Protein AF-Q7R928-F1 (afdb_monomer_lite)

Sequence (279 aa):
MVIFDSINMKINLIDNENCNTLRDNIQKEKENMYAISLRNYSNSIKYFIANINGSEPHKCFIDTGNSKTIIVNSSIFPDKYNDENGETVENVLNKKFSVQKVGVKNLNIITKNNKIVNTELNNVYKGNMEYLDKNVVLLGLDFLKDKKLIFDLKNGILYLEGKSMHILSKENTSVDISENSQNLDDVEISHKCKEIYEQLRKKEINFLKITNELESENIYIKDCKNTDDVIKKYAIKLIYGPSVLKTNDRENIKKEFDIRYNEITEFFKKLNNEQNKIC

InterPro domains:
  IPR021109 Aspartic peptidase domain superfamily [G3DSA:2.40.70.10] (23-174)

Foldseek 3Di:
DWKQDQAVRDIDDDDVPVPDPVPVVVVVVLVPFFKFFWDPPDPPFIFGWKDFPLDFIATEGAAQQWQAKEWEQEPVDPPPPPVPAWDWTAGPVRDIFTKHWDDTFWIFGQGLVRFTKIATDDTYIYGYDPPDDHRYIHQYPSNCPQKIWDDPVVRRIITIDHPRIDTDDLPPQPDDDDPPDRPDDPVQLVVLLVVVVVCCVVVVDHLVNLVCVCVVSQADPVPPPDSSSSSSLSSCCNRHNNSNGDGPDPVVVVVVVVVVVVVVVVVVVVVVVVVVVVD

pLDDT: mean 79.22, std 13.87, range [34.44, 95.62]

Radius of gyration: 24.0 Å; chains: 1; bounding box: 50×55×92 Å

Structure (mmCIF, N/CA/C/O backbone):
data_AF-Q7R928-F1
#
_entry.id   AF-Q7R928-F1
#
loop_
_atom_site.group_PDB
_atom_site.id
_atom_site.type_symbol
_atom_site.label_atom_id
_atom_site.label_alt_id
_atom_site.label_comp_id
_atom_site.label_asym_id
_atom_site.label_entity_id
_atom_site.label_seq_id
_atom_site.pdbx_PDB_ins_code
_atom_site.Cartn_x
_atom_site.Cartn_y
_atom_site.Cartn_z
_atom_site.occupancy
_atom_site.B_iso_or_equiv
_atom_site.auth_seq_id
_atom_site.auth_comp_id
_atom_site.auth_asym_id
_atom_site.auth_atom_id
_atom_site.pdbx_PDB_model_num
ATOM 1 N N . MET A 1 1 ? -9.677 -15.992 -10.169 1.00 74.00 1 MET A N 1
ATOM 2 C CA . MET A 1 1 ? -8.577 -15.643 -9.229 1.00 74.00 1 MET A CA 1
ATOM 3 C C . MET A 1 1 ? -7.267 -15.915 -9.945 1.00 74.00 1 MET A C 1
ATOM 5 O O . MET A 1 1 ? -7.236 -16.871 -10.713 1.00 74.00 1 MET A O 1
ATOM 9 N N . VAL A 1 2 ? -6.236 -15.090 -9.753 1.00 77.94 2 VAL A N 1
ATOM 10 C CA . VAL A 1 2 ? -4.939 -15.273 -10.433 1.00 77.94 2 VAL A CA 1
ATOM 11 C C . VAL A 1 2 ? -3.855 -15.485 -9.392 1.00 77.94 2 VAL A C 1
ATOM 13 O O . VAL A 1 2 ? -3.742 -14.693 -8.461 1.00 77.94 2 VAL A O 1
ATOM 16 N N . ILE A 1 3 ? -3.068 -16.544 -9.547 1.00 76.94 3 ILE A N 1
ATOM 17 C CA . ILE A 1 3 ? -1.895 -16.804 -8.710 1.00 76.94 3 ILE A CA 1
ATOM 18 C C . ILE A 1 3 ? -0.667 -16.625 -9.571 1.00 76.94 3 ILE A C 1
ATOM 20 O O . ILE A 1 3 ? -0.539 -17.296 -10.595 1.00 76.94 3 ILE A O 1
ATOM 24 N N . PHE A 1 4 ? 0.222 -15.746 -9.130 1.00 78.12 4 PHE A N 1
ATOM 25 C CA . PHE A 1 4 ? 1.538 -15.561 -9.704 1.00 78.12 4 PHE A CA 1
ATOM 26 C C . PHE A 1 4 ? 2.584 -15.982 -8.673 1.00 78.12 4 PHE A C 1
ATOM 28 O O . PHE A 1 4 ? 2.787 -15.323 -7.654 1.00 78.12 4 PHE A O 1
ATOM 35 N N . ASP A 1 5 ? 3.216 -17.118 -8.934 1.00 73.12 5 ASP A N 1
ATOM 36 C CA . ASP A 1 5 ? 4.292 -17.666 -8.122 1.00 73.12 5 ASP A CA 1
ATOM 37 C C . ASP A 1 5 ? 5.602 -17.509 -8.895 1.00 73.12 5 ASP A C 1
ATOM 39 O O . ASP A 1 5 ? 5.896 -18.288 -9.806 1.00 73.12 5 ASP A O 1
ATOM 43 N N . SER A 1 6 ? 6.370 -16.468 -8.566 1.00 70.75 6 SER A N 1
ATOM 44 C CA . SER A 1 6 ? 7.642 -16.198 -9.240 1.00 70.75 6 SER A CA 1
ATOM 45 C C . SER A 1 6 ? 8.746 -17.170 -8.819 1.00 70.75 6 SER A C 1
ATOM 47 O O . SER A 1 6 ? 9.684 -17.374 -9.585 1.00 70.75 6 SER A 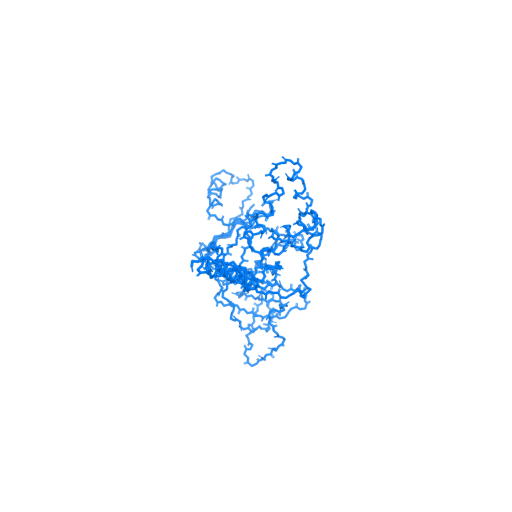O 1
ATOM 49 N N . ILE A 1 7 ? 8.619 -17.809 -7.649 1.00 72.56 7 ILE A N 1
ATOM 50 C CA . ILE A 1 7 ? 9.589 -18.782 -7.128 1.00 72.56 7 ILE A CA 1
ATOM 51 C C . ILE A 1 7 ? 9.571 -20.032 -8.004 1.00 72.56 7 ILE A C 1
ATOM 53 O O . ILE A 1 7 ? 10.615 -20.515 -8.432 1.00 72.56 7 ILE A O 1
ATOM 57 N N . ASN A 1 8 ? 8.369 -20.526 -8.302 1.00 76.62 8 ASN A N 1
ATOM 58 C CA . ASN A 1 8 ? 8.170 -21.719 -9.123 1.00 76.62 8 ASN A CA 1
ATOM 59 C C . ASN A 1 8 ? 7.880 -21.397 -10.598 1.00 76.62 8 ASN A C 1
ATOM 61 O O . ASN A 1 8 ? 7.556 -22.304 -11.363 1.00 76.62 8 ASN A O 1
ATOM 65 N N . MET A 1 9 ? 7.947 -20.118 -10.991 1.00 72.12 9 MET A N 1
ATOM 66 C CA . MET A 1 9 ? 7.588 -19.616 -12.326 1.00 72.12 9 MET A CA 1
ATOM 67 C C . MET A 1 9 ? 6.227 -20.134 -12.822 1.00 72.12 9 MET A C 1
ATOM 69 O O . MET A 1 9 ? 6.082 -20.578 -13.961 1.00 72.12 9 MET A O 1
ATOM 73 N N . LYS A 1 10 ? 5.208 -20.090 -11.956 1.00 76.50 10 LYS A N 1
ATOM 74 C CA . LYS A 1 10 ? 3.879 -20.644 -12.235 1.00 76.50 10 LYS A CA 1
ATOM 75 C C . LYS A 1 10 ? 2.808 -19.558 -12.211 1.00 76.50 10 LYS A C 1
ATOM 77 O O . LYS A 1 10 ? 2.673 -18.827 -11.231 1.00 76.50 10 LYS A O 1
ATOM 82 N N . ILE A 1 11 ? 1.996 -19.506 -13.267 1.00 75.12 11 ILE A N 1
ATOM 83 C CA . ILE A 1 11 ? 0.756 -18.723 -13.306 1.00 75.12 11 ILE A CA 1
ATOM 84 C C . ILE A 1 11 ? -0.414 -19.701 -13.290 1.00 75.12 11 ILE A C 1
ATOM 86 O O . ILE A 1 11 ? -0.540 -20.519 -14.197 1.00 75.12 11 ILE A O 1
ATOM 90 N N . ASN A 1 12 ? -1.274 -19.615 -12.275 1.00 77.19 12 ASN A N 1
ATOM 91 C CA . ASN A 1 12 ? -2.529 -20.366 -12.254 1.00 77.19 12 ASN A CA 1
ATOM 92 C C . ASN A 1 12 ? -3.701 -19.406 -12.418 1.00 77.19 12 ASN A C 1
ATOM 94 O O . ASN A 1 12 ? -3.909 -18.510 -11.593 1.00 77.19 12 ASN A O 1
ATOM 98 N N . LEU A 1 13 ? -4.477 -19.632 -13.472 1.00 73.12 13 LEU A N 1
ATOM 99 C CA . LEU A 1 13 ? -5.781 -19.019 -13.663 1.00 73.12 13 LEU A CA 1
ATOM 100 C C . LEU A 1 13 ? -6.819 -19.997 -13.135 1.00 73.12 13 LEU A C 1
ATOM 102 O O . LEU A 1 13 ? -6.854 -21.150 -13.551 1.00 73.12 13 LEU A O 1
ATOM 106 N N . ILE A 1 14 ? -7.622 -19.546 -12.178 1.00 70.31 14 ILE A N 1
ATOM 107 C CA . ILE A 1 14 ? -8.683 -20.374 -11.608 1.00 70.31 14 ILE A CA 1
ATOM 108 C C . ILE A 1 14 ? -10.010 -19.791 -12.044 1.00 70.31 14 ILE A C 1
ATOM 110 O O . ILE A 1 14 ? -10.390 -18.691 -11.608 1.00 70.31 14 ILE A O 1
ATOM 114 N N . ASP A 1 15 ? -10.654 -20.554 -12.915 1.00 64.44 15 ASP A N 1
ATOM 115 C CA . ASP A 1 15 ? -12.036 -20.454 -13.344 1.00 64.44 15 ASP A CA 1
ATOM 116 C C . ASP A 1 15 ? -12.911 -21.459 -12.572 1.00 64.44 15 ASP A C 1
ATOM 118 O O . ASP A 1 15 ? -12.446 -22.209 -11.709 1.00 64.44 15 ASP A O 1
ATOM 122 N N . ASN A 1 16 ? -14.218 -21.419 -12.830 1.00 59.66 16 ASN A N 1
ATOM 123 C CA . ASN A 1 16 ? -15.206 -22.212 -12.099 1.00 59.66 16 ASN A CA 1
ATOM 124 C C . ASN A 1 16 ? -15.117 -23.727 -12.380 1.00 59.66 16 ASN A C 1
ATOM 126 O O . ASN A 1 16 ? -15.843 -24.484 -11.740 1.00 59.66 16 ASN A O 1
ATOM 130 N N . GLU A 1 17 ? -14.262 -24.184 -13.301 1.00 59.31 17 GLU A N 1
ATOM 131 C CA . GLU A 1 17 ? -14.244 -25.579 -13.765 1.00 59.31 17 GLU A CA 1
ATOM 132 C C . GLU A 1 17 ? -13.224 -26.467 -13.017 1.00 59.31 17 GLU A C 1
ATOM 134 O O . GLU A 1 17 ? -13.423 -27.675 -12.922 1.00 59.31 17 GLU A O 1
ATOM 139 N N . ASN A 1 18 ? -12.196 -25.899 -12.365 1.00 60.94 18 ASN A N 1
ATOM 140 C CA . ASN A 1 18 ? -11.126 -26.651 -11.670 1.00 60.94 18 ASN A CA 1
ATOM 141 C C . ASN A 1 18 ? -11.197 -26.554 -10.127 1.00 60.94 18 ASN A C 1
ATOM 143 O O . ASN A 1 18 ? -10.254 -26.137 -9.449 1.00 60.94 18 ASN A O 1
ATOM 147 N N . CYS A 1 19 ? -12.361 -26.860 -9.548 1.00 60.22 19 CYS A N 1
ATOM 148 C CA . CYS A 1 19 ? -12.885 -25.964 -8.513 1.00 60.22 19 CYS A CA 1
ATOM 149 C C . CYS A 1 19 ? -12.682 -26.310 -7.016 1.00 60.22 19 CYS A C 1
ATOM 151 O O . CYS A 1 19 ? -12.866 -25.402 -6.205 1.00 60.22 19 CYS A O 1
ATOM 153 N N . ASN A 1 20 ? -12.284 -27.515 -6.584 1.00 61.47 20 ASN A N 1
ATOM 154 C CA . ASN A 1 20 ? -12.328 -27.829 -5.134 1.00 61.47 20 ASN A CA 1
ATOM 155 C C . ASN A 1 20 ? -10.950 -27.934 -4.460 1.00 61.47 20 ASN A C 1
ATOM 157 O O . ASN A 1 20 ? -10.614 -27.102 -3.623 1.00 61.47 20 ASN A O 1
ATOM 161 N N . THR A 1 21 ? -10.094 -28.873 -4.866 1.00 63.44 21 THR A N 1
ATOM 162 C CA . THR A 1 21 ? -8.787 -29.103 -4.213 1.00 63.44 21 THR A CA 1
ATOM 163 C C . THR A 1 21 ? -7.817 -27.931 -4.360 1.00 63.44 21 THR A C 1
ATOM 165 O O . THR A 1 21 ? -7.134 -27.565 -3.405 1.00 63.44 21 THR A O 1
ATOM 168 N N . LEU A 1 22 ? -7.766 -27.305 -5.541 1.00 66.88 22 LEU A N 1
ATOM 169 C CA . LEU A 1 22 ? -6.975 -26.090 -5.758 1.00 66.88 22 LEU A CA 1
ATOM 170 C C . LEU A 1 22 ? -7.469 -24.954 -4.860 1.00 66.88 22 LEU A C 1
ATOM 172 O O . LEU A 1 22 ? -6.665 -24.284 -4.220 1.00 66.88 22 LEU A O 1
ATOM 176 N N . ARG A 1 23 ? -8.787 -24.772 -4.763 1.00 68.88 23 ARG A N 1
ATOM 177 C CA . ARG A 1 23 ? -9.409 -23.698 -3.986 1.00 68.88 23 ARG A CA 1
ATOM 178 C C . ARG A 1 23 ? -9.145 -23.833 -2.487 1.00 68.88 23 ARG A C 1
ATOM 180 O O . ARG A 1 23 ? -8.797 -22.832 -1.864 1.00 68.88 23 ARG A O 1
ATOM 187 N N . ASP A 1 24 ? -9.235 -25.043 -1.942 1.00 70.19 24 ASP A N 1
ATOM 188 C CA . ASP A 1 24 ? -8.947 -25.314 -0.529 1.00 70.19 24 ASP A CA 1
ATOM 189 C C . ASP A 1 24 ? -7.469 -25.092 -0.196 1.00 70.19 24 ASP A C 1
ATOM 191 O O . ASP A 1 24 ? -7.141 -24.469 0.814 1.00 70.19 24 ASP A O 1
ATOM 195 N N . ASN A 1 25 ? -6.566 -25.537 -1.075 1.00 71.75 25 ASN A N 1
ATOM 196 C CA . ASN A 1 25 ? -5.134 -25.296 -0.908 1.00 71.75 25 ASN A CA 1
ATOM 197 C C . ASN A 1 25 ? -4.818 -23.799 -0.923 1.00 71.75 25 ASN A C 1
ATOM 199 O O . ASN A 1 25 ? -4.049 -23.325 -0.098 1.00 71.75 25 ASN A O 1
ATOM 203 N N . ILE A 1 26 ? -5.464 -23.033 -1.799 1.00 74.31 26 ILE A N 1
ATOM 204 C CA . ILE A 1 26 ? -5.252 -21.585 -1.884 1.00 74.31 26 ILE A CA 1
ATOM 205 C C . ILE A 1 26 ? -5.820 -20.865 -0.675 1.00 74.31 26 ILE A C 1
ATOM 207 O O . ILE A 1 26 ? -5.233 -19.892 -0.211 1.00 74.31 26 ILE A O 1
ATOM 211 N N . GLN A 1 27 ? -6.956 -21.325 -0.157 1.00 77.06 27 GLN A N 1
ATOM 212 C CA . GLN A 1 27 ? -7.510 -20.761 1.061 1.00 77.06 27 GLN A CA 1
ATOM 213 C C . GLN A 1 27 ? -6.534 -20.938 2.231 1.00 77.06 27 GLN A C 1
ATOM 215 O O . GLN A 1 27 ? -6.280 -19.968 2.937 1.00 77.06 27 GLN A O 1
ATOM 220 N N . LYS A 1 28 ? -5.918 -22.120 2.359 1.00 78.94 28 LYS A N 1
ATOM 221 C CA . LYS A 1 28 ? -4.852 -22.376 3.342 1.00 78.94 28 LYS A CA 1
ATOM 222 C C . LYS A 1 28 ? -3.601 -21.539 3.088 1.00 78.94 28 LYS A C 1
ATOM 224 O O . LYS A 1 28 ? -3.002 -21.035 4.028 1.00 78.94 28 LYS A O 1
ATOM 229 N N . GLU A 1 29 ? -3.199 -21.364 1.830 1.00 79.06 29 GLU A N 1
ATOM 230 C CA . GLU A 1 29 ? -2.054 -20.510 1.497 1.00 79.06 29 GLU A CA 1
ATOM 231 C C . GLU A 1 29 ? -2.298 -19.065 1.938 1.00 79.06 29 GLU A C 1
ATOM 233 O O . GLU A 1 29 ? -1.456 -18.494 2.624 1.00 79.06 29 GLU A O 1
ATOM 238 N N . LYS A 1 30 ? -3.478 -18.504 1.636 1.00 83.62 30 LYS A N 1
ATOM 239 C CA . LYS A 1 30 ? -3.858 -17.130 2.004 1.00 83.62 30 LYS A CA 1
ATOM 240 C C . LYS A 1 30 ? -3.737 -16.842 3.502 1.00 83.62 30 LYS A C 1
ATOM 242 O O . LYS A 1 30 ? -3.477 -15.694 3.853 1.00 83.62 30 LYS A O 1
ATOM 247 N N . GLU A 1 31 ? -3.937 -17.834 4.370 1.00 81.19 31 GLU A N 1
ATOM 248 C CA . GLU A 1 31 ? -3.873 -17.670 5.832 1.00 81.19 31 GLU A CA 1
ATOM 249 C C . GLU A 1 31 ? -2.485 -17.240 6.321 1.00 81.19 31 GLU A C 1
ATOM 251 O O . GLU A 1 31 ? -2.385 -16.507 7.303 1.00 81.19 31 GLU A O 1
ATOM 256 N N . ASN A 1 32 ? -1.429 -17.626 5.601 1.00 83.56 32 ASN A N 1
ATOM 257 C CA . ASN A 1 32 ? -0.044 -17.291 5.941 1.00 83.56 32 ASN A CA 1
ATOM 258 C C . ASN A 1 32 ? 0.492 -16.074 5.169 1.00 83.56 32 ASN A C 1
ATOM 260 O O . ASN A 1 32 ? 1.651 -15.698 5.334 1.00 83.56 32 ASN A O 1
ATOM 264 N N . MET A 1 33 ? -0.339 -15.438 4.338 1.00 90.56 33 MET A N 1
ATOM 265 C CA . MET A 1 33 ? 0.050 -14.293 3.515 1.00 90.56 33 MET A CA 1
ATOM 266 C C . MET A 1 33 ? -0.463 -12.975 4.095 1.00 90.56 33 MET A C 1
ATOM 268 O O . MET A 1 33 ? -1.483 -12.898 4.785 1.00 90.56 33 MET A O 1
ATOM 272 N N . TYR A 1 34 ? 0.196 -11.883 3.725 1.00 92.75 34 TYR A N 1
ATOM 273 C CA . TYR A 1 34 ? -0.283 -10.545 4.030 1.00 92.75 34 TYR A CA 1
ATOM 274 C C . TYR A 1 34 ? -1.387 -10.142 3.054 1.00 92.75 34 TYR A C 1
ATOM 276 O O . TYR A 1 34 ? -1.148 -9.994 1.858 1.00 92.75 34 TYR A O 1
ATOM 284 N N . ALA A 1 35 ? -2.601 -9.935 3.565 1.00 93.31 35 ALA A N 1
ATOM 285 C CA . ALA A 1 35 ? -3.705 -9.386 2.784 1.00 93.31 35 ALA A CA 1
ATOM 286 C C . ALA A 1 35 ? -3.554 -7.863 2.645 1.00 93.31 35 ALA A C 1
ATOM 288 O O . ALA A 1 35 ? -3.521 -7.149 3.647 1.00 93.31 35 ALA A O 1
ATOM 289 N N . ILE A 1 36 ? -3.505 -7.362 1.415 1.00 94.88 36 ILE A N 1
ATOM 290 C CA . ILE A 1 36 ? -3.307 -5.955 1.051 1.00 94.88 36 ILE A CA 1
ATOM 291 C C . ILE A 1 36 ? -4.498 -5.506 0.205 1.00 94.88 36 ILE A C 1
ATOM 293 O O . ILE A 1 36 ? -4.900 -6.197 -0.731 1.00 94.88 36 ILE A O 1
ATOM 297 N N . SER A 1 37 ? -5.078 -4.353 0.530 1.00 92.69 37 SER A N 1
ATOM 298 C CA . SER A 1 37 ? -6.205 -3.805 -0.228 1.00 92.69 37 SER A CA 1
ATOM 299 C C . SER A 1 37 ? -5.739 -3.264 -1.582 1.00 92.69 37 SER A C 1
ATOM 301 O O . SER A 1 37 ? -4.838 -2.428 -1.644 1.00 92.69 37 SER A O 1
ATOM 303 N N . LEU A 1 38 ? -6.383 -3.713 -2.658 1.00 92.56 38 LEU A N 1
ATOM 304 C CA . LEU A 1 38 ? -6.205 -3.190 -4.009 1.00 92.56 38 LEU A CA 1
ATOM 305 C C . LEU A 1 38 ? -7.245 -2.107 -4.297 1.00 92.56 38 LEU A C 1
ATOM 307 O O . LEU A 1 38 ? -8.433 -2.277 -4.028 1.00 92.56 38 LEU A O 1
ATOM 311 N N . ARG A 1 39 ? -6.791 -1.016 -4.907 1.00 90.69 39 ARG A N 1
ATOM 312 C CA . ARG A 1 39 ? -7.600 0.120 -5.348 1.00 90.69 39 ARG A CA 1
ATOM 313 C C . ARG A 1 39 ? -7.644 0.182 -6.864 1.00 90.69 39 ARG A C 1
ATOM 315 O O . ARG A 1 39 ? -6.753 -0.322 -7.549 1.00 90.69 39 ARG A O 1
ATOM 322 N N . ASN A 1 40 ? -8.688 0.807 -7.391 1.00 89.19 40 ASN A N 1
ATOM 323 C CA . ASN A 1 40 ? -8.857 1.000 -8.825 1.00 89.19 40 ASN A CA 1
ATOM 324 C C . ASN A 1 40 ? -8.119 2.269 -9.251 1.00 89.19 40 ASN A C 1
ATOM 326 O O . ASN A 1 40 ? -8.495 3.352 -8.825 1.00 89.19 40 ASN A O 1
ATOM 330 N N . TYR A 1 41 ? -7.104 2.138 -10.105 1.00 85.75 41 TYR A N 1
ATOM 331 C CA . TYR A 1 41 ? -6.573 3.282 -10.854 1.00 85.75 41 TYR A CA 1
ATOM 332 C C . TYR A 1 41 ? -7.411 3.515 -12.113 1.00 85.75 41 TYR A C 1
ATOM 334 O O . TYR A 1 41 ? -7.810 4.626 -12.435 1.00 85.75 41 TYR A O 1
ATOM 342 N N . SER A 1 42 ? -7.728 2.418 -12.799 1.00 83.25 42 SER A N 1
ATOM 343 C CA . SER A 1 42 ? -8.665 2.362 -13.915 1.00 83.25 42 SER A CA 1
ATOM 344 C C . SER A 1 42 ? -9.429 1.035 -13.872 1.00 83.25 42 SER A C 1
ATOM 346 O O . SER A 1 42 ? -9.249 0.219 -12.956 1.00 83.25 42 SER A O 1
ATOM 348 N N . ASN A 1 43 ? -10.280 0.785 -14.870 1.00 75.69 43 ASN A N 1
ATOM 349 C CA . ASN A 1 43 ? -11.034 -0.468 -14.964 1.00 75.69 43 ASN A CA 1
ATOM 350 C C . ASN A 1 43 ? -10.113 -1.698 -14.869 1.00 75.69 43 ASN A C 1
ATOM 352 O O . ASN A 1 43 ? -10.414 -2.637 -14.127 1.00 75.69 43 ASN A O 1
ATOM 356 N N . SER A 1 44 ? -8.953 -1.639 -15.528 1.00 80.50 44 SER A N 1
ATOM 357 C CA . SER A 1 44 ? -8.021 -2.767 -15.650 1.00 80.50 44 SER A CA 1
ATOM 358 C C . SER A 1 44 ? -6.770 -2.642 -14.783 1.00 80.50 44 SER A C 1
ATOM 360 O O . SER A 1 44 ? -6.082 -3.637 -14.578 1.00 80.50 44 SER A O 1
ATOM 362 N N . ILE A 1 45 ? -6.465 -1.451 -14.261 1.00 85.81 45 ILE A N 1
ATOM 363 C CA . ILE A 1 45 ? -5.243 -1.217 -13.488 1.00 85.81 45 ILE A CA 1
ATOM 364 C C . ILE A 1 45 ? -5.592 -1.081 -12.013 1.00 85.81 45 ILE A C 1
ATOM 366 O O . ILE A 1 45 ? -6.413 -0.243 -11.622 1.00 85.81 45 ILE A O 1
ATOM 370 N N . LYS A 1 46 ? -4.943 -1.910 -11.194 1.00 91.38 46 LYS A N 1
ATOM 371 C CA . LYS A 1 46 ? -5.034 -1.855 -9.737 1.00 91.38 46 LYS A CA 1
ATOM 372 C C . LYS A 1 46 ? -3.713 -1.400 -9.138 1.00 91.38 46 LYS A C 1
ATOM 374 O O . LYS A 1 46 ? -2.654 -1.675 -9.695 1.00 91.38 46 LYS A O 1
ATOM 379 N N . TYR A 1 47 ? -3.796 -0.751 -7.989 1.00 93.69 47 TYR A N 1
ATOM 380 C CA . TYR A 1 47 ? -2.637 -0.373 -7.190 1.00 93.69 47 TYR A CA 1
ATOM 381 C C . TYR A 1 47 ? -2.903 -0.649 -5.715 1.00 93.69 47 TYR A C 1
ATOM 383 O O . TYR A 1 47 ? -4.050 -0.817 -5.301 1.00 93.69 47 TYR A O 1
ATOM 391 N N . PHE A 1 48 ? -1.850 -0.679 -4.915 1.00 94.12 48 PHE A N 1
ATOM 392 C CA . PHE A 1 48 ? -1.956 -0.588 -3.462 1.00 94.12 48 PHE A CA 1
ATOM 393 C C . PHE A 1 48 ? -1.132 0.596 -2.966 1.00 94.12 48 PHE A C 1
ATOM 395 O O . PHE A 1 48 ? -0.339 1.160 -3.716 1.00 94.12 48 PHE A O 1
ATOM 402 N N . ILE A 1 49 ? -1.346 0.997 -1.717 1.00 90.81 49 ILE A N 1
ATOM 403 C CA . ILE A 1 49 ? -0.584 2.084 -1.103 1.00 90.81 49 ILE A CA 1
ATOM 404 C C . ILE A 1 49 ? 0.556 1.518 -0.265 1.00 90.81 49 ILE A C 1
ATOM 406 O O . ILE A 1 49 ? 0.367 0.571 0.506 1.00 90.81 49 ILE A O 1
ATOM 410 N N . ALA A 1 50 ? 1.724 2.136 -0.390 1.00 90.50 50 ALA A N 1
ATOM 411 C CA . ALA A 1 50 ? 2.842 1.930 0.513 1.00 90.50 50 ALA A CA 1
ATOM 412 C C . ALA A 1 50 ? 3.607 3.236 0.729 1.00 90.50 50 ALA A C 1
ATOM 414 O O . ALA A 1 50 ? 3.540 4.143 -0.095 1.00 90.50 50 ALA A O 1
ATOM 415 N N . ASN A 1 51 ? 4.362 3.304 1.821 1.00 86.69 51 ASN A N 1
ATOM 416 C CA . ASN A 1 51 ? 5.172 4.469 2.165 1.00 86.69 51 ASN A CA 1
ATOM 417 C C . ASN A 1 51 ? 6.652 4.106 2.027 1.00 86.69 51 ASN A C 1
ATOM 419 O O . ASN A 1 51 ? 7.090 3.042 2.474 1.00 86.69 51 ASN A O 1
ATOM 423 N N . ILE A 1 52 ? 7.444 5.002 1.446 1.00 82.19 52 ILE A N 1
ATOM 424 C CA . ILE A 1 52 ? 8.894 4.826 1.309 1.00 82.19 52 ILE A CA 1
ATOM 425 C C . ILE A 1 52 ? 9.594 5.691 2.352 1.00 82.19 52 ILE A C 1
ATOM 427 O O . ILE A 1 52 ? 9.394 6.896 2.359 1.00 82.19 52 ILE A O 1
ATOM 431 N N . ASN A 1 53 ? 10.423 5.116 3.227 1.00 69.12 53 ASN A N 1
ATOM 432 C CA . ASN A 1 53 ? 11.204 5.874 4.225 1.00 69.12 53 ASN A CA 1
ATOM 433 C C . ASN A 1 53 ? 10.382 6.880 5.070 1.00 69.12 53 ASN A C 1
ATOM 435 O O . ASN A 1 53 ? 10.898 7.927 5.446 1.00 69.12 53 ASN A O 1
ATOM 439 N N . GLY A 1 54 ? 9.105 6.587 5.346 1.00 64.81 54 GLY A N 1
ATOM 440 C CA . GLY A 1 54 ? 8.232 7.519 6.071 1.00 64.81 54 GLY A CA 1
ATOM 441 C C . GLY A 1 54 ? 7.969 8.814 5.300 1.00 64.81 54 GLY A C 1
ATOM 442 O O . GLY A 1 54 ? 7.962 9.872 5.901 1.00 64.81 54 GLY A O 1
ATOM 443 N N . SER A 1 55 ? 7.819 8.734 3.978 1.00 69.38 55 SER A N 1
ATOM 444 C CA . SER A 1 55 ? 7.389 9.839 3.115 1.00 69.38 55 SER A CA 1
ATOM 445 C C . SER A 1 55 ? 5.880 9.798 2.848 1.00 69.38 55 SER A C 1
ATOM 447 O O . SER A 1 55 ? 5.160 8.973 3.420 1.00 69.38 55 SER A O 1
ATOM 449 N N . GLU A 1 56 ? 5.410 10.700 1.980 1.00 76.00 56 GLU A N 1
ATOM 450 C CA . GLU A 1 56 ? 4.044 10.684 1.456 1.00 76.00 56 GLU A CA 1
ATOM 451 C C . GLU A 1 56 ? 3.664 9.308 0.882 1.00 76.00 56 GLU A C 1
ATOM 453 O O . GLU A 1 56 ? 4.536 8.586 0.402 1.00 76.00 56 GLU A O 1
ATOM 458 N N . PRO A 1 57 ? 2.373 8.942 0.882 1.00 86.50 57 PRO A N 1
ATOM 459 C CA . PRO A 1 57 ? 1.918 7.689 0.296 1.00 86.50 57 PRO A CA 1
ATOM 460 C C . PRO A 1 57 ? 2.232 7.566 -1.192 1.00 86.50 57 PRO A C 1
ATOM 462 O O . PRO A 1 57 ? 1.941 8.473 -1.977 1.00 86.50 57 PRO A O 1
ATOM 465 N N . HIS A 1 58 ? 2.721 6.392 -1.594 1.00 90.62 58 HIS A N 1
ATOM 466 C CA . HIS A 1 58 ? 2.946 6.043 -2.991 1.00 90.62 58 HIS A CA 1
ATOM 467 C C . HIS A 1 58 ? 1.895 5.073 -3.513 1.00 90.62 58 HIS A C 1
ATOM 469 O O . HIS A 1 58 ? 1.529 4.100 -2.849 1.00 90.62 58 HIS A O 1
ATOM 475 N N . LYS A 1 59 ? 1.461 5.296 -4.757 1.00 92.94 59 LYS A N 1
ATOM 476 C CA . LYS A 1 59 ? 0.661 4.333 -5.522 1.00 92.94 59 LYS A CA 1
ATOM 477 C C . LYS A 1 59 ? 1.591 3.274 -6.107 1.00 92.94 59 LYS A C 1
ATOM 479 O O . LYS A 1 59 ? 2.360 3.557 -7.022 1.00 92.94 59 LYS A O 1
ATOM 484 N N . CYS A 1 60 ? 1.524 2.057 -5.586 1.00 94.38 60 CYS A N 1
ATOM 485 C CA . CYS A 1 60 ? 2.347 0.939 -6.026 1.00 94.38 60 CYS A CA 1
ATOM 486 C C . CYS A 1 60 ? 1.613 0.077 -7.055 1.00 94.38 60 CYS A C 1
ATOM 488 O O . CYS A 1 60 ? 0.565 -0.505 -6.761 1.00 94.38 60 CYS A O 1
ATOM 490 N N . PHE A 1 61 ? 2.200 -0.050 -8.240 1.00 94.00 61 PHE A N 1
ATOM 491 C CA . PHE A 1 61 ? 1.742 -0.925 -9.313 1.00 94.00 61 PHE A CA 1
ATOM 492 C C . PHE A 1 61 ? 2.670 -2.125 -9.420 1.00 94.00 61 PHE A C 1
ATOM 494 O O . PHE A 1 61 ? 3.886 -1.980 -9.354 1.00 94.00 61 PHE A O 1
ATOM 501 N N . ILE A 1 62 ? 2.097 -3.308 -9.617 1.00 91.81 62 ILE A N 1
ATOM 502 C CA . ILE A 1 62 ? 2.871 -4.496 -9.975 1.00 91.81 62 ILE A CA 1
ATOM 503 C C . ILE A 1 62 ? 3.118 -4.435 -11.479 1.00 91.81 62 ILE A C 1
ATOM 505 O O . ILE A 1 62 ? 2.174 -4.555 -12.259 1.00 91.81 62 ILE A O 1
ATOM 509 N N . ASP A 1 63 ? 4.372 -4.224 -11.870 1.00 87.62 63 ASP A N 1
ATOM 510 C CA . ASP A 1 63 ? 4.782 -4.017 -13.256 1.00 87.62 63 ASP A CA 1
ATOM 511 C C . ASP A 1 63 ? 5.727 -5.136 -13.704 1.00 87.62 63 ASP A C 1
ATOM 513 O O . ASP A 1 63 ? 6.951 -5.023 -13.680 1.00 87.62 63 ASP A O 1
ATOM 517 N N . THR A 1 64 ? 5.144 -6.248 -14.151 1.00 82.06 64 THR A N 1
ATOM 518 C CA . THR A 1 64 ? 5.910 -7.364 -14.727 1.00 82.06 64 THR A CA 1
ATOM 519 C C . THR A 1 64 ? 6.587 -6.998 -16.049 1.00 82.06 64 THR A C 1
ATOM 521 O O . THR A 1 64 ? 7.423 -7.760 -16.529 1.00 82.06 64 THR A O 1
ATOM 524 N N . GLY A 1 65 ? 6.213 -5.869 -16.661 1.00 82.00 65 GLY A N 1
ATOM 525 C CA . GLY A 1 65 ? 6.825 -5.361 -17.882 1.00 82.00 65 GLY A CA 1
ATOM 526 C C . GLY A 1 65 ? 8.128 -4.602 -17.641 1.00 82.00 65 GLY A C 1
ATOM 527 O O . GLY A 1 65 ? 8.779 -4.193 -18.604 1.00 82.00 65 GLY A O 1
ATOM 528 N N . ASN A 1 66 ? 8.526 -4.424 -16.380 1.00 82.81 66 ASN A N 1
ATOM 529 C CA . ASN A 1 66 ? 9.761 -3.758 -16.017 1.00 82.81 66 ASN A CA 1
ATOM 530 C C . ASN A 1 66 ? 10.664 -4.677 -15.197 1.00 82.81 66 ASN A C 1
ATOM 532 O O . ASN A 1 66 ? 10.249 -5.284 -14.213 1.00 82.81 66 ASN A O 1
ATOM 536 N N . SER A 1 67 ? 11.935 -4.771 -15.583 1.00 84.69 67 SER A N 1
ATOM 537 C CA . SER A 1 67 ? 12.907 -5.568 -14.828 1.00 84.69 67 SER A CA 1
ATOM 538 C C . SER A 1 67 ? 13.314 -4.913 -13.504 1.00 84.69 67 SER A C 1
ATOM 540 O O . SER A 1 67 ? 13.796 -5.613 -12.611 1.00 84.69 67 SER A O 1
ATOM 542 N N . LYS A 1 68 ? 13.125 -3.594 -13.373 1.00 89.50 68 LYS A N 1
ATOM 543 C CA . LYS A 1 68 ? 13.578 -2.782 -12.241 1.00 89.50 68 LYS A CA 1
ATOM 544 C C . LYS A 1 68 ? 12.418 -2.107 -11.527 1.00 89.50 68 LYS A C 1
ATOM 546 O O . LYS A 1 68 ? 11.447 -1.697 -12.159 1.00 89.50 68 LYS A O 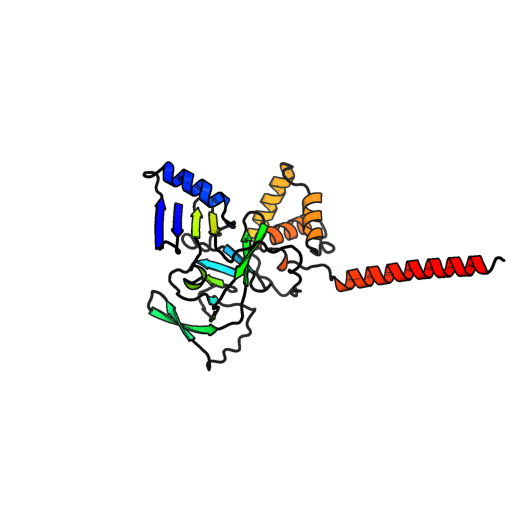1
ATOM 551 N N . THR A 1 69 ? 12.569 -1.915 -10.221 1.00 92.12 69 THR A N 1
ATOM 552 C CA . THR A 1 69 ? 11.639 -1.109 -9.431 1.00 92.12 69 THR A CA 1
ATOM 553 C C . THR A 1 69 ? 11.959 0.379 -9.563 1.00 92.12 69 THR A C 1
ATOM 555 O O . THR A 1 69 ? 13.083 0.810 -9.289 1.00 92.12 69 THR A O 1
ATOM 558 N N . ILE A 1 70 ? 10.965 1.175 -9.964 1.00 91.88 70 ILE A N 1
ATOM 559 C CA . ILE A 1 70 ? 11.127 2.604 -10.263 1.00 91.88 70 ILE A CA 1
ATOM 560 C C . ILE A 1 70 ? 10.129 3.429 -9.454 1.00 91.88 70 ILE A C 1
ATOM 562 O O . ILE A 1 70 ? 8.926 3.190 -9.500 1.00 91.88 70 ILE A O 1
ATOM 566 N N . ILE A 1 71 ? 10.627 4.442 -8.756 1.00 91.75 71 ILE A N 1
ATOM 567 C CA . ILE A 1 71 ? 9.841 5.493 -8.122 1.00 91.75 71 ILE A CA 1
ATOM 568 C C . ILE A 1 71 ? 9.716 6.647 -9.115 1.00 91.75 71 ILE A C 1
ATOM 570 O O . ILE A 1 71 ? 10.712 7.212 -9.564 1.00 91.75 71 ILE A O 1
ATOM 574 N N . VAL A 1 72 ? 8.490 7.005 -9.452 1.00 89.62 72 VAL A N 1
ATOM 575 C CA . VAL A 1 72 ? 8.163 7.962 -10.500 1.00 89.62 72 VAL A CA 1
ATOM 576 C C . VAL A 1 72 ? 7.513 9.198 -9.890 1.00 89.62 72 VAL A C 1
ATOM 578 O O . VAL A 1 72 ? 6.651 9.087 -9.014 1.00 89.62 72 VAL A O 1
ATOM 581 N N . ASN A 1 73 ? 7.938 10.375 -10.357 1.00 85.44 73 ASN A N 1
ATOM 582 C CA . ASN A 1 73 ? 7.344 11.677 -10.025 1.00 85.44 73 ASN A CA 1
ATOM 583 C C . ASN A 1 73 ? 7.234 11.913 -8.506 1.00 85.44 73 ASN A C 1
ATOM 585 O O . ASN A 1 73 ? 6.208 12.387 -8.011 1.00 85.44 73 ASN A O 1
ATOM 589 N N . SER A 1 74 ? 8.262 11.504 -7.756 1.00 82.69 74 SER A N 1
ATOM 590 C CA . SER A 1 74 ? 8.264 11.542 -6.292 1.00 82.69 74 SER A CA 1
ATOM 591 C C . SER A 1 74 ? 8.931 12.797 -5.750 1.00 82.69 74 SER A C 1
ATOM 593 O O . SER A 1 74 ? 10.066 13.102 -6.111 1.00 82.69 74 SER A O 1
ATOM 595 N N . SER A 1 75 ? 8.249 13.466 -4.821 1.00 74.44 75 SER A N 1
ATOM 596 C CA . SER A 1 75 ? 8.734 14.663 -4.119 1.00 74.44 75 SER A CA 1
ATOM 597 C C . SER A 1 75 ? 9.918 14.386 -3.180 1.00 74.44 75 SER A C 1
ATOM 599 O O . SER A 1 75 ? 10.631 15.311 -2.799 1.00 74.44 75 SER A O 1
ATOM 601 N N . ILE A 1 76 ? 10.166 13.114 -2.834 1.00 74.75 76 ILE A N 1
ATOM 602 C CA . ILE A 1 76 ? 11.267 12.694 -1.946 1.00 74.75 76 ILE A CA 1
ATOM 603 C C . ILE A 1 76 ? 12.635 13.030 -2.547 1.00 74.75 76 ILE A C 1
ATOM 605 O O . ILE A 1 76 ? 13.602 13.263 -1.820 1.00 74.75 76 ILE A O 1
ATOM 609 N N . PHE A 1 77 ? 12.743 13.005 -3.875 1.00 73.31 77 PHE A N 1
ATOM 610 C CA . PHE A 1 77 ? 14.007 13.219 -4.559 1.00 73.31 77 PHE A CA 1
ATOM 611 C C . PHE A 1 77 ? 13.981 14.581 -5.246 1.00 73.31 77 PHE A C 1
ATOM 613 O O . PHE A 1 77 ? 13.215 14.745 -6.191 1.00 73.31 77 PHE A O 1
ATOM 620 N N . PRO A 1 78 ? 14.823 15.544 -4.836 1.00 60.41 78 PRO A N 1
ATOM 621 C CA . PRO A 1 78 ? 14.889 16.829 -5.519 1.00 60.41 78 PRO A CA 1
ATOM 622 C C . PRO A 1 78 ? 15.304 16.659 -6.990 1.00 60.41 78 PRO A C 1
ATOM 624 O O . PRO A 1 78 ? 16.080 15.755 -7.328 1.00 60.41 78 PRO A O 1
ATOM 627 N N . ASP A 1 79 ? 14.828 17.578 -7.836 1.00 56.03 79 ASP A N 1
ATOM 628 C CA . ASP A 1 79 ? 14.924 17.584 -9.309 1.00 56.03 79 ASP A CA 1
ATOM 629 C C . ASP A 1 79 ? 16.345 17.653 -9.886 1.00 56.03 79 ASP A C 1
ATOM 631 O O . ASP A 1 79 ? 16.514 17.759 -11.099 1.00 56.03 79 ASP A O 1
ATOM 635 N N . LYS A 1 80 ? 17.397 17.585 -9.058 1.00 54.62 80 LYS A N 1
ATOM 636 C CA . LYS A 1 80 ? 18.773 17.499 -9.558 1.00 54.62 80 LYS A CA 1
ATOM 637 C C . LYS A 1 80 ? 19.005 16.120 -10.180 1.00 54.62 80 LYS A C 1
ATOM 639 O O . LYS A 1 80 ? 19.522 15.198 -9.547 1.00 54.62 80 LYS A O 1
ATOM 644 N N . TYR A 1 81 ? 18.562 15.993 -11.424 1.00 53.00 81 TYR A N 1
ATOM 645 C CA . TYR A 1 81 ? 19.066 15.053 -12.408 1.00 53.00 81 TYR A CA 1
ATOM 646 C C . TYR A 1 81 ? 20.518 15.445 -12.691 1.00 53.00 81 TYR A C 1
ATOM 648 O O . TYR A 1 81 ? 20.786 16.420 -13.384 1.00 53.00 81 TYR A O 1
ATOM 656 N N . ASN A 1 82 ? 21.462 14.712 -12.106 1.00 53.88 82 ASN A N 1
ATOM 657 C CA . ASN A 1 82 ? 22.818 14.690 -12.639 1.00 53.88 82 ASN A CA 1
ATOM 658 C C . ASN A 1 82 ? 22.845 13.566 -13.677 1.00 53.88 82 ASN A C 1
ATOM 660 O O . ASN A 1 82 ? 22.885 12.392 -13.304 1.00 53.88 82 ASN A O 1
ATOM 664 N N . ASP A 1 83 ? 22.795 13.933 -14.958 1.00 53.59 83 ASP A N 1
ATOM 665 C CA . ASP A 1 83 ? 22.787 13.001 -16.098 1.00 53.59 83 ASP A CA 1
ATOM 666 C C . ASP A 1 83 ? 24.032 12.100 -16.166 1.00 53.59 83 ASP A C 1
ATOM 668 O O . ASP A 1 83 ? 24.015 11.064 -16.824 1.00 53.59 83 ASP A O 1
ATOM 672 N N . GLU A 1 84 ? 25.098 12.434 -15.436 1.00 53.97 84 GLU A N 1
ATOM 673 C CA . GLU A 1 84 ? 26.373 11.709 -15.480 1.00 53.97 84 GLU A CA 1
ATOM 674 C C . GLU A 1 84 ? 26.305 10.263 -14.942 1.00 53.97 84 GLU A C 1
ATOM 676 O O . GLU A 1 84 ? 27.212 9.484 -15.212 1.00 53.97 84 GLU A O 1
ATOM 681 N N . ASN A 1 85 ? 25.229 9.869 -14.239 1.00 61.88 85 ASN A N 1
ATOM 682 C CA . ASN A 1 85 ? 25.027 8.510 -13.699 1.00 61.88 85 ASN A CA 1
ATOM 683 C C . ASN A 1 85 ? 23.655 7.895 -14.063 1.00 61.88 85 ASN A C 1
ATOM 685 O O . ASN A 1 85 ? 23.124 7.068 -13.314 1.00 61.88 85 ASN A O 1
ATOM 689 N N . GLY A 1 86 ? 23.039 8.334 -15.165 1.00 70.38 86 GLY A N 1
ATOM 690 C CA . GLY A 1 86 ? 21.754 7.803 -15.628 1.00 70.38 86 GLY A CA 1
ATOM 691 C C . GLY A 1 86 ? 21.871 6.381 -16.192 1.00 70.38 86 GLY A C 1
ATOM 692 O O . GLY A 1 86 ? 22.682 6.115 -17.075 1.00 70.38 86 GLY A O 1
ATOM 693 N N . GLU A 1 87 ? 21.034 5.461 -15.713 1.00 82.19 87 GLU A N 1
ATOM 694 C CA . GLU A 1 87 ? 20.795 4.164 -16.353 1.00 82.19 87 GLU A CA 1
ATOM 695 C C . GLU A 1 87 ? 19.586 4.285 -17.291 1.00 82.19 87 GLU A C 1
ATOM 697 O O . GLU A 1 87 ? 18.637 5.019 -17.022 1.00 82.19 87 GLU A O 1
ATOM 702 N N . THR A 1 88 ? 19.588 3.553 -18.405 1.00 83.50 88 THR A N 1
ATOM 703 C CA . THR A 1 88 ? 18.406 3.462 -19.271 1.00 83.50 88 THR A CA 1
ATOM 704 C C . THR A 1 88 ? 17.650 2.182 -18.964 1.00 83.50 88 THR A C 1
ATOM 706 O O . THR A 1 88 ? 18.217 1.093 -19.041 1.00 83.50 88 THR A O 1
ATOM 709 N N . VAL A 1 89 ? 16.360 2.309 -18.667 1.00 78.12 89 VAL A N 1
ATOM 710 C CA . VAL A 1 89 ? 15.449 1.170 -18.552 1.00 78.12 89 VAL A CA 1
ATOM 711 C C . VAL A 1 89 ? 14.538 1.138 -19.769 1.00 78.12 89 VAL A C 1
ATOM 713 O O . VAL A 1 89 ? 13.999 2.160 -20.193 1.00 78.12 89 VAL A O 1
ATOM 716 N N . GLU A 1 90 ? 14.378 -0.049 -20.337 1.00 75.25 90 GLU A N 1
ATOM 717 C CA . GLU A 1 90 ? 13.503 -0.318 -21.471 1.00 75.25 90 GLU A CA 1
ATOM 718 C C . GLU A 1 90 ? 12.277 -1.096 -20.990 1.00 75.25 90 GLU A C 1
ATOM 720 O O . GLU A 1 90 ? 12.404 -2.055 -20.227 1.00 75.25 90 GLU A O 1
ATOM 725 N N . ASN A 1 91 ? 11.086 -0.658 -21.400 1.00 68.88 91 ASN A N 1
ATOM 726 C CA . ASN A 1 91 ? 9.848 -1.377 -21.109 1.00 68.88 91 ASN A CA 1
ATOM 727 C C . ASN A 1 91 ? 9.522 -2.411 -22.201 1.00 68.88 91 ASN A C 1
ATOM 729 O O . ASN A 1 91 ? 10.140 -2.439 -23.261 1.00 68.88 91 ASN A O 1
ATOM 733 N N . VAL A 1 92 ? 8.473 -3.210 -21.986 1.00 66.44 92 VAL A N 1
ATOM 734 C CA . VAL A 1 92 ? 7.982 -4.219 -22.955 1.00 66.44 92 VAL A CA 1
ATOM 735 C C . VAL A 1 92 ? 7.540 -3.670 -24.320 1.00 66.44 92 VAL A C 1
ATOM 737 O O . VAL A 1 92 ? 7.299 -4.449 -25.236 1.00 66.44 92 VAL A O 1
ATOM 740 N N . LEU A 1 93 ? 7.410 -2.349 -24.471 1.00 69.06 93 LEU A N 1
ATOM 741 C CA . LEU A 1 93 ? 7.093 -1.677 -25.737 1.00 69.06 93 LEU A CA 1
ATOM 742 C C . LEU A 1 93 ? 8.341 -1.076 -26.404 1.00 69.06 93 LEU A C 1
ATOM 744 O O . LEU A 1 93 ? 8.211 -0.239 -27.296 1.00 69.06 93 LEU A O 1
ATOM 748 N N . ASN A 1 94 ? 9.537 -1.454 -25.946 1.0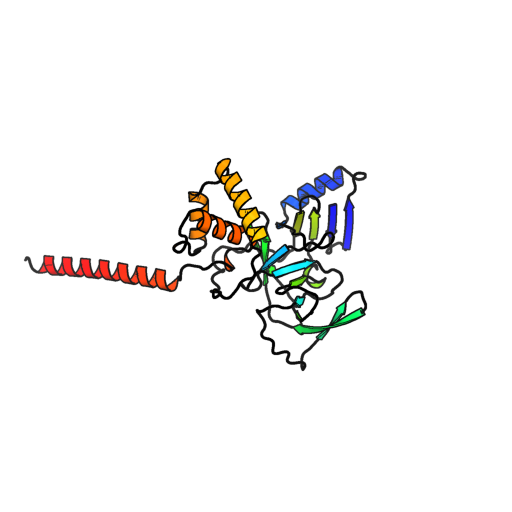0 75.31 94 ASN A N 1
ATOM 749 C CA . ASN A 1 94 ? 10.834 -0.942 -26.388 1.00 75.31 94 ASN A CA 1
ATOM 750 C C . ASN A 1 94 ? 11.001 0.581 -26.215 1.00 75.31 94 ASN A C 1
ATOM 752 O O . ASN A 1 94 ? 11.824 1.219 -26.877 1.00 75.31 94 ASN A O 1
ATOM 756 N N . LYS A 1 95 ? 10.210 1.199 -25.325 1.00 75.12 95 LYS A N 1
ATOM 757 C CA . LYS A 1 95 ? 10.397 2.603 -24.944 1.00 75.12 95 LYS A CA 1
ATOM 758 C C . LYS A 1 95 ? 11.450 2.681 -23.850 1.00 75.12 95 LYS A C 1
ATOM 760 O O . LYS A 1 95 ? 11.365 1.974 -22.846 1.00 75.12 95 LYS A O 1
ATOM 765 N N . LYS A 1 96 ? 12.421 3.564 -24.061 1.00 81.75 96 LYS A N 1
ATOM 766 C CA . LYS A 1 96 ? 13.560 3.786 -23.173 1.00 81.75 96 LYS A CA 1
ATOM 767 C C . LYS A 1 96 ? 13.320 5.005 -22.295 1.00 81.75 96 LYS A C 1
ATOM 769 O O . LYS A 1 96 ? 12.884 6.042 -22.787 1.00 81.75 96 LYS A O 1
ATOM 774 N N . PHE A 1 97 ? 13.633 4.871 -21.014 1.00 79.75 97 PHE A N 1
ATOM 775 C CA . PHE A 1 97 ? 13.487 5.916 -20.009 1.00 79.75 97 PHE A CA 1
ATOM 776 C C . PHE A 1 97 ? 14.793 6.054 -19.233 1.00 79.75 97 PHE A C 1
ATOM 778 O O . PHE A 1 97 ? 15.381 5.049 -18.828 1.00 79.75 97 PHE A O 1
ATOM 785 N N . SER A 1 98 ? 15.236 7.295 -19.025 1.00 85.50 98 SER A N 1
ATOM 786 C CA . SER A 1 98 ? 16.393 7.587 -18.178 1.00 85.50 98 SER A CA 1
ATOM 787 C C . SER A 1 98 ? 15.980 7.544 -16.712 1.00 85.50 98 SER A C 1
ATOM 789 O O . SER A 1 98 ? 15.029 8.215 -16.294 1.00 85.50 98 SER A O 1
ATOM 791 N N . VAL A 1 99 ? 16.692 6.742 -15.933 1.00 87.94 99 VAL A N 1
ATOM 792 C CA . VAL A 1 99 ? 16.458 6.561 -14.506 1.00 87.94 99 VAL A CA 1
ATOM 793 C C . VAL A 1 99 ? 17.761 6.697 -13.732 1.00 87.94 99 VAL A C 1
ATOM 795 O O . VAL A 1 99 ? 18.846 6.463 -14.251 1.00 87.94 99 VAL A O 1
ATOM 798 N N . GLN A 1 100 ? 17.662 7.040 -12.453 1.00 88.69 100 GLN A N 1
ATOM 799 C CA . GLN A 1 100 ? 18.819 7.166 -11.569 1.00 88.69 100 GLN A CA 1
ATOM 800 C C . GLN A 1 100 ? 18.662 6.246 -10.365 1.00 88.69 100 GLN A C 1
ATOM 802 O O . GLN A 1 100 ? 17.614 6.243 -9.723 1.00 88.69 100 GLN A O 1
ATOM 807 N N . LYS A 1 101 ? 19.701 5.487 -10.017 1.00 88.94 101 LYS A N 1
ATOM 808 C CA . LYS A 1 101 ? 19.682 4.645 -8.817 1.00 88.94 101 LYS A CA 1
ATOM 809 C C . LYS A 1 101 ? 19.557 5.499 -7.549 1.00 88.94 101 LYS A C 1
ATOM 811 O O . LYS A 1 101 ? 20.237 6.515 -7.410 1.00 88.94 101 LYS A O 1
ATOM 816 N N . VAL A 1 102 ? 18.713 5.076 -6.609 1.00 86.69 102 VAL A N 1
ATOM 817 C CA . VAL A 1 102 ? 18.474 5.763 -5.330 1.00 86.69 102 VAL A CA 1
ATOM 818 C C . VAL A 1 102 ? 18.649 4.827 -4.139 1.00 86.69 102 VAL A C 1
ATOM 820 O O . VAL A 1 102 ? 18.379 3.630 -4.211 1.00 86.69 102 VAL A O 1
ATOM 823 N N . GLY A 1 103 ? 19.090 5.389 -3.012 1.00 81.31 103 GLY A N 1
ATOM 824 C CA . GLY A 1 103 ? 19.323 4.672 -1.755 1.00 81.31 103 GLY A CA 1
ATOM 825 C C . GLY A 1 103 ? 18.050 4.402 -0.949 1.00 81.31 103 GLY A C 1
ATOM 826 O O . GLY A 1 103 ? 17.998 4.726 0.235 1.00 81.31 103 GLY A O 1
ATOM 827 N N . VAL A 1 104 ? 17.015 3.842 -1.574 1.00 82.44 104 VAL A N 1
ATOM 828 C CA . VAL A 1 104 ? 15.802 3.402 -0.870 1.00 82.44 104 VAL A CA 1
ATOM 829 C C . VAL A 1 104 ? 15.959 1.946 -0.473 1.00 82.44 104 VAL A C 1
ATOM 831 O O . VAL A 1 104 ? 16.166 1.099 -1.334 1.00 82.44 104 VAL A O 1
ATOM 834 N N . LYS A 1 105 ? 15.846 1.667 0.828 1.00 74.88 105 LYS A N 1
ATOM 835 C CA . LYS A 1 105 ? 16.040 0.316 1.366 1.00 74.88 105 LYS A CA 1
ATOM 836 C C . LYS A 1 105 ? 14.740 -0.429 1.610 1.00 74.88 105 LYS A C 1
ATOM 838 O O . LYS A 1 105 ? 14.719 -1.637 1.446 1.00 74.88 105 LYS A O 1
ATOM 843 N N . ASN A 1 106 ? 13.677 0.273 1.999 1.00 82.88 106 ASN A N 1
ATOM 844 C CA . ASN A 1 106 ? 12.468 -0.364 2.507 1.00 82.88 106 ASN A CA 1
ATOM 845 C C . ASN A 1 106 ? 11.203 0.253 1.917 1.00 82.88 106 ASN A C 1
ATOM 847 O O . ASN A 1 106 ? 11.117 1.467 1.713 1.00 82.88 106 ASN A O 1
ATOM 851 N N . LEU A 1 107 ? 10.203 -0.601 1.729 1.00 88.75 107 LEU A N 1
ATOM 852 C CA . LEU A 1 107 ? 8.839 -0.241 1.376 1.00 88.75 107 LEU A CA 1
ATOM 853 C C . LEU A 1 107 ? 7.904 -0.694 2.500 1.00 88.75 107 LEU A C 1
ATOM 855 O O . LEU A 1 107 ? 7.875 -1.872 2.854 1.00 88.75 107 LEU A O 1
ATOM 859 N N . ASN A 1 108 ? 7.134 0.238 3.054 1.00 90.19 108 ASN A N 1
ATOM 860 C CA . ASN A 1 108 ? 6.191 -0.027 4.135 1.00 90.19 108 ASN A CA 1
ATOM 861 C C . ASN A 1 108 ? 4.786 -0.186 3.561 1.00 90.19 108 ASN A C 1
ATOM 863 O O . ASN A 1 108 ? 4.137 0.794 3.202 1.00 90.19 108 ASN A O 1
ATOM 867 N N . ILE A 1 109 ? 4.318 -1.424 3.476 1.00 91.06 109 ILE A N 1
ATOM 868 C CA . ILE A 1 109 ? 3.027 -1.785 2.899 1.00 91.06 109 ILE A CA 1
ATOM 869 C C . ILE A 1 109 ? 1.962 -1.816 3.993 1.00 91.06 109 ILE A C 1
ATOM 871 O O . ILE A 1 109 ? 2.154 -2.424 5.049 1.00 91.06 109 ILE A O 1
ATOM 875 N N . ILE A 1 110 ? 0.809 -1.207 3.722 1.00 86.62 110 ILE A N 1
ATOM 876 C CA . ILE A 1 110 ? -0.335 -1.222 4.634 1.00 86.62 110 ILE A CA 1
ATOM 877 C C . ILE A 1 110 ? -1.227 -2.411 4.285 1.00 86.62 110 ILE A C 1
ATOM 879 O O . ILE A 1 110 ? -1.788 -2.508 3.193 1.00 86.62 110 ILE A O 1
ATOM 883 N N . THR A 1 111 ? -1.360 -3.338 5.227 1.00 88.88 111 THR A N 1
ATOM 884 C CA . THR A 1 111 ? -2.262 -4.488 5.085 1.00 88.88 111 THR A CA 1
ATOM 885 C C . THR A 1 111 ? -3.720 -4.078 5.288 1.00 88.88 111 THR A C 1
ATOM 887 O O . THR A 1 111 ? -4.023 -3.085 5.946 1.00 88.88 111 THR A O 1
ATOM 890 N N . LYS A 1 112 ? -4.652 -4.913 4.822 1.00 86.38 112 LYS A N 1
ATOM 891 C CA . LYS A 1 112 ? -6.100 -4.768 5.035 1.00 86.38 112 LYS A CA 1
ATOM 892 C C . LYS A 1 112 ? -6.490 -4.657 6.517 1.00 86.38 112 LYS A C 1
ATOM 894 O O . LYS A 1 112 ? -7.507 -4.053 6.840 1.00 86.38 112 LYS A O 1
ATOM 899 N N . ASN A 1 113 ? -5.674 -5.222 7.408 1.00 82.88 113 ASN A N 1
ATOM 900 C CA . ASN A 1 113 ? -5.880 -5.192 8.857 1.00 82.88 113 ASN A CA 1
ATOM 901 C C . ASN A 1 113 ? -5.066 -4.081 9.547 1.00 82.88 113 ASN A C 1
ATOM 903 O O . ASN A 1 113 ? -4.841 -4.152 10.753 1.00 82.88 113 ASN A O 1
ATOM 907 N N . ASN A 1 114 ? -4.595 -3.084 8.791 1.00 74.69 114 ASN A N 1
ATOM 908 C CA . ASN A 1 114 ? -3.852 -1.911 9.269 1.00 74.69 114 ASN A CA 1
ATOM 909 C C . ASN A 1 114 ? -2.524 -2.231 9.971 1.00 74.69 114 ASN A C 1
ATOM 911 O O . ASN A 1 114 ? -1.998 -1.421 10.728 1.00 74.69 114 ASN A O 1
ATOM 915 N N . LYS A 1 115 ? -1.955 -3.413 9.716 1.00 85.12 115 LYS A N 1
ATOM 916 C CA . LYS A 1 115 ? -0.565 -3.718 10.070 1.00 85.12 115 LYS A CA 1
ATOM 917 C C . LYS A 1 115 ? 0.356 -3.190 8.977 1.00 85.12 115 LYS A C 1
ATOM 919 O O . LYS A 1 115 ? 0.039 -3.351 7.795 1.00 85.12 115 LYS A O 1
ATOM 924 N N . ILE A 1 116 ? 1.489 -2.625 9.379 1.00 85.06 116 ILE A N 1
ATOM 925 C CA . ILE A 1 116 ? 2.551 -2.205 8.465 1.00 85.06 116 ILE A CA 1
ATOM 926 C C . ILE A 1 116 ? 3.515 -3.371 8.281 1.00 85.06 116 ILE A C 1
ATOM 928 O O . ILE A 1 116 ? 4.076 -3.884 9.252 1.00 85.06 116 ILE A O 1
ATOM 932 N N . VAL A 1 117 ? 3.700 -3.780 7.033 1.00 88.62 117 VAL A N 1
ATOM 933 C CA . VAL A 1 117 ? 4.654 -4.814 6.645 1.00 88.62 117 VAL A CA 1
ATOM 934 C C . VAL A 1 117 ? 5.784 -4.153 5.881 1.00 88.62 117 VAL A C 1
ATOM 936 O O . VAL A 1 117 ? 5.552 -3.498 4.868 1.00 88.62 117 VAL A O 1
ATOM 939 N N . ASN A 1 118 ? 7.001 -4.310 6.375 1.00 87.88 118 ASN A N 1
ATOM 940 C CA . ASN A 1 118 ? 8.193 -3.830 5.704 1.00 87.88 118 ASN A CA 1
ATOM 941 C C . ASN A 1 118 ? 8.700 -4.905 4.744 1.00 87.88 118 ASN A C 1
ATOM 943 O O . ASN A 1 118 ? 8.719 -6.090 5.081 1.00 87.88 118 ASN A O 1
ATOM 947 N N . THR A 1 119 ? 9.082 -4.484 3.546 1.00 87.88 119 THR A N 1
ATOM 948 C CA . THR A 1 119 ? 9.800 -5.308 2.581 1.00 87.88 119 THR A CA 1
ATOM 949 C C . THR A 1 119 ? 11.032 -4.566 2.097 1.00 87.88 119 THR A C 1
ATOM 951 O O . THR A 1 119 ? 10.964 -3.398 1.707 1.00 87.88 119 THR A O 1
ATOM 954 N N . GLU A 1 120 ? 12.149 -5.282 2.063 1.00 83.50 120 GLU A N 1
ATOM 955 C CA . GLU A 1 120 ? 13.401 -4.759 1.534 1.00 83.50 120 GLU A CA 1
ATOM 956 C C . GLU A 1 120 ? 13.317 -4.561 0.014 1.00 83.50 120 GLU A C 1
ATOM 958 O O . GLU A 1 120 ? 12.711 -5.361 -0.713 1.00 83.50 120 GLU A O 1
ATOM 963 N N . LEU A 1 121 ? 13.954 -3.491 -0.455 1.00 83.81 121 LEU A N 1
ATOM 964 C CA . LEU A 1 121 ? 14.184 -3.159 -1.850 1.00 83.81 121 LEU A CA 1
ATOM 965 C C . LEU A 1 121 ? 15.697 -3.101 -2.095 1.00 83.81 121 LEU A C 1
ATOM 967 O O . LEU A 1 121 ? 16.415 -2.343 -1.449 1.00 83.81 121 LEU A O 1
ATOM 971 N N . ASN A 1 122 ? 16.185 -3.899 -3.045 1.00 76.56 122 ASN A N 1
ATOM 972 C CA . ASN A 1 122 ? 17.625 -4.014 -3.303 1.00 76.56 122 ASN A CA 1
ATOM 973 C C . ASN A 1 122 ? 18.137 -2.948 -4.278 1.00 76.56 122 ASN A C 1
ATOM 975 O O . ASN A 1 122 ? 19.141 -2.286 -4.026 1.00 76.56 122 ASN A O 1
ATOM 979 N N . ASN A 1 123 ? 17.465 -2.804 -5.421 1.00 85.62 123 ASN A N 1
ATOM 980 C CA . ASN A 1 123 ? 17.834 -1.854 -6.463 1.00 85.62 123 ASN A CA 1
ATOM 981 C C . ASN A 1 123 ? 16.611 -1.015 -6.799 1.00 85.62 123 ASN A C 1
ATOM 983 O O . ASN A 1 123 ? 15.694 -1.488 -7.458 1.00 85.62 123 ASN A O 1
ATOM 987 N N . VAL A 1 124 ? 16.604 0.225 -6.327 1.00 89.88 124 VAL A N 1
ATOM 988 C CA . VAL A 1 124 ? 15.518 1.161 -6.596 1.00 89.88 124 VAL A CA 1
ATOM 989 C C . VAL A 1 124 ? 16.048 2.283 -7.452 1.00 89.88 124 VAL A C 1
ATOM 991 O O . VAL A 1 124 ? 17.158 2.776 -7.242 1.00 89.88 124 VAL A O 1
ATOM 994 N N . TYR A 1 125 ? 15.231 2.691 -8.404 1.00 90.56 125 TYR A N 1
ATOM 995 C CA . TYR A 1 125 ? 15.538 3.774 -9.311 1.00 90.56 125 TYR A CA 1
ATOM 996 C C . TYR A 1 125 ? 14.502 4.876 -9.161 1.00 90.56 125 TYR A C 1
ATOM 998 O O . TYR A 1 125 ? 13.369 4.610 -8.772 1.00 90.56 125 TYR A O 1
ATOM 1006 N N . LYS A 1 126 ? 14.877 6.112 -9.468 1.00 89.56 126 LYS A N 1
ATOM 1007 C CA . LYS A 1 126 ? 13.944 7.217 -9.651 1.00 89.56 126 LYS A CA 1
ATOM 1008 C C . LYS A 1 126 ? 13.867 7.602 -11.120 1.00 89.56 126 LYS A C 1
ATOM 1010 O O . LYS A 1 126 ? 14.870 7.523 -11.830 1.00 89.56 126 LYS A O 1
ATOM 1015 N N . GLY A 1 127 ? 12.692 8.035 -11.551 1.00 87.25 127 GLY A N 1
ATOM 1016 C CA . GLY A 1 127 ? 12.452 8.542 -12.895 1.00 87.25 127 GLY A CA 1
ATOM 1017 C C . GLY A 1 127 ? 11.365 9.611 -12.912 1.00 87.25 127 GLY A C 1
ATOM 1018 O O . GLY A 1 127 ? 10.600 9.752 -11.956 1.00 87.25 127 GLY A O 1
ATOM 1019 N N . ASN A 1 128 ? 11.281 10.338 -14.020 1.00 85.50 128 ASN A N 1
ATOM 1020 C CA . ASN A 1 128 ? 10.176 11.241 -14.319 1.00 85.50 128 ASN A CA 1
ATOM 1021 C C . ASN A 1 128 ? 9.392 10.691 -15.521 1.00 85.50 128 ASN A C 1
ATOM 1023 O O . ASN A 1 128 ? 9.992 10.355 -16.543 1.00 85.50 128 ASN A O 1
ATOM 1027 N N . MET A 1 129 ? 8.070 10.565 -15.400 1.00 83.88 129 MET A N 1
ATOM 1028 C CA . MET A 1 129 ? 7.189 10.133 -16.492 1.00 83.88 129 MET A CA 1
ATOM 1029 C C . MET A 1 129 ? 5.944 11.017 -16.522 1.00 83.88 129 MET A C 1
ATOM 1031 O O . MET A 1 129 ? 5.076 10.894 -15.663 1.00 83.88 129 MET A O 1
ATOM 1035 N N . GLU A 1 130 ? 5.831 11.875 -17.536 1.00 78.31 130 GLU A N 1
ATOM 1036 C CA . GLU A 1 130 ? 4.791 12.918 -17.622 1.00 78.31 130 GLU A CA 1
ATOM 1037 C C . GLU A 1 130 ? 3.350 12.388 -17.559 1.00 78.31 130 GLU A C 1
ATOM 1039 O O . GLU A 1 130 ? 2.450 13.079 -17.096 1.00 78.31 130 GLU A O 1
ATOM 1044 N N . TYR A 1 131 ? 3.123 11.157 -18.020 1.00 78.06 131 TYR A N 1
ATOM 1045 C CA . TYR A 1 131 ? 1.796 10.543 -18.098 1.00 78.06 131 TYR A CA 1
ATOM 1046 C C . TYR A 1 131 ? 1.375 9.792 -16.826 1.00 78.06 131 TYR A C 1
ATOM 1048 O O . TYR A 1 131 ? 0.280 9.233 -16.797 1.00 78.06 131 TYR A O 1
ATOM 1056 N N . LEU A 1 132 ? 2.237 9.718 -15.808 1.00 82.81 132 LEU A N 1
ATOM 1057 C CA . LEU A 1 132 ? 1.920 9.082 -14.531 1.00 82.81 132 LEU A CA 1
ATOM 1058 C C . LEU A 1 132 ? 1.683 10.125 -13.442 1.00 82.81 132 LEU A C 1
ATOM 1060 O O . LEU A 1 132 ? 2.251 11.216 -13.449 1.00 82.81 132 LEU A O 1
ATOM 1064 N N . ASP A 1 133 ? 0.859 9.758 -12.467 1.00 84.81 133 ASP A N 1
ATOM 1065 C CA . ASP A 1 133 ? 0.624 10.572 -11.279 1.00 84.81 133 ASP A CA 1
ATOM 1066 C C . ASP A 1 133 ? 1.924 10.819 -10.490 1.00 84.81 133 ASP A C 1
ATOM 1068 O O . ASP A 1 133 ? 2.939 10.138 -10.659 1.00 84.81 133 ASP A O 1
ATOM 1072 N N . LYS A 1 134 ? 1.871 11.780 -9.563 1.00 87.31 134 LYS A N 1
ATOM 1073 C CA . LYS A 1 134 ? 2.910 11.954 -8.541 1.00 87.31 134 LYS A CA 1
ATOM 1074 C C . LYS A 1 134 ? 2.961 10.754 -7.593 1.00 87.31 134 LYS A C 1
ATOM 1076 O O . LYS A 1 134 ? 1.938 10.118 -7.339 1.00 87.31 134 LYS A O 1
ATOM 1081 N N . ASN A 1 135 ? 4.140 10.506 -7.023 1.00 88.81 135 ASN A N 1
ATOM 1082 C CA . ASN A 1 135 ? 4.380 9.466 -6.020 1.00 88.81 135 ASN A CA 1
ATOM 1083 C C . ASN A 1 135 ? 3.916 8.073 -6.487 1.00 88.81 135 ASN A C 1
ATOM 1085 O O . ASN A 1 135 ? 3.160 7.377 -5.811 1.00 88.81 135 ASN A O 1
ATOM 1089 N N . VAL A 1 136 ? 4.384 7.641 -7.654 1.00 91.50 136 VAL A N 1
ATOM 1090 C CA . VAL A 1 136 ? 4.097 6.305 -8.190 1.00 91.50 136 VAL A CA 1
ATOM 1091 C C . VAL A 1 136 ? 5.295 5.387 -7.961 1.00 91.50 136 VAL A C 1
ATOM 1093 O O . VAL A 1 136 ? 6.438 5.815 -8.068 1.00 91.50 136 VAL A O 1
ATOM 1096 N N . VAL A 1 137 ? 5.057 4.114 -7.651 1.00 93.56 137 VAL A N 1
ATOM 1097 C CA . VAL A 1 137 ? 6.096 3.076 -7.631 1.00 93.56 137 VAL A CA 1
ATOM 1098 C C . VAL A 1 137 ? 5.694 1.978 -8.599 1.00 93.56 137 VAL A C 1
ATOM 1100 O O . VAL A 1 137 ? 4.664 1.331 -8.423 1.00 93.56 137 VAL A O 1
ATOM 1103 N N . LEU A 1 138 ? 6.521 1.753 -9.609 1.00 93.19 138 LEU A N 1
ATOM 1104 C CA . LEU A 1 138 ? 6.423 0.617 -10.514 1.00 93.19 138 LEU A CA 1
ATOM 1105 C C . LEU A 1 138 ? 7.284 -0.504 -9.932 1.00 93.19 138 LEU A C 1
ATOM 1107 O O . LEU A 1 138 ? 8.509 -0.404 -9.931 1.00 93.19 138 LEU A O 1
ATOM 1111 N N . LEU A 1 139 ? 6.650 -1.530 -9.369 1.00 93.50 139 LEU A N 1
ATOM 1112 C CA . LEU A 1 139 ? 7.316 -2.675 -8.752 1.00 93.50 139 LEU A CA 1
ATOM 1113 C C . LEU A 1 139 ? 7.668 -3.695 -9.830 1.00 93.50 139 LEU A C 1
ATOM 1115 O O . LEU A 1 139 ? 6.796 -4.427 -10.306 1.00 93.50 139 LEU A O 1
ATOM 1119 N N . GLY A 1 140 ? 8.945 -3.713 -10.201 1.00 90.31 140 GLY A N 1
ATOM 1120 C CA . GLY A 1 140 ? 9.472 -4.550 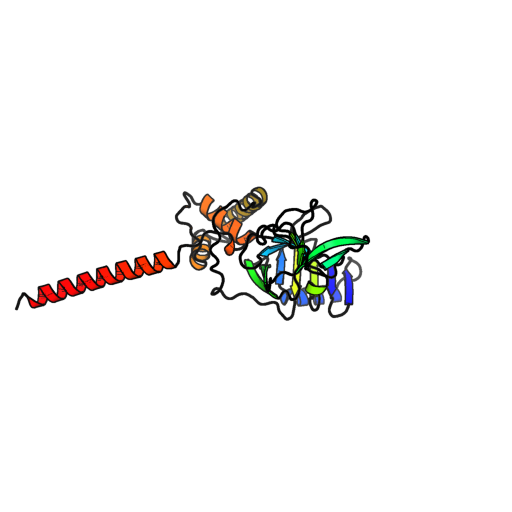-11.267 1.00 90.31 140 GLY A CA 1
ATOM 1121 C C . GLY A 1 140 ? 9.710 -6.001 -10.855 1.00 90.31 140 GLY A C 1
ATOM 1122 O O . GLY A 1 140 ? 9.449 -6.429 -9.727 1.00 90.31 140 GLY A O 1
ATOM 1123 N N . LEU A 1 141 ? 10.264 -6.777 -11.785 1.00 87.50 141 LEU A N 1
ATOM 1124 C CA . LEU A 1 141 ? 10.613 -8.183 -11.568 1.00 87.50 141 LEU A CA 1
ATOM 1125 C C . LEU A 1 141 ? 11.614 -8.383 -10.422 1.00 87.50 141 LEU A C 1
ATOM 1127 O O . LEU A 1 141 ? 11.567 -9.407 -9.747 1.00 87.50 141 LEU A O 1
ATOM 1131 N N . ASP A 1 142 ? 12.496 -7.415 -10.173 1.00 87.81 142 ASP A N 1
ATOM 1132 C CA . ASP A 1 142 ? 13.424 -7.432 -9.041 1.00 87.81 142 ASP A CA 1
ATOM 1133 C C . ASP A 1 142 ? 12.717 -7.429 -7.678 1.00 87.81 142 ASP A C 1
ATOM 1135 O O . ASP A 1 142 ? 13.133 -8.152 -6.772 1.00 87.81 142 ASP A O 1
ATOM 1139 N N . PHE A 1 143 ? 11.626 -6.674 -7.543 1.00 89.69 143 PHE A N 1
ATOM 1140 C CA . PHE A 1 143 ? 10.759 -6.721 -6.377 1.00 89.69 143 PHE A CA 1
ATOM 1141 C C . PHE A 1 143 ? 9.988 -8.035 -6.325 1.00 89.69 143 PHE A C 1
ATOM 1143 O O . PHE A 1 143 ? 9.889 -8.637 -5.261 1.00 89.69 143 PHE A O 1
ATOM 1150 N N . LEU A 1 144 ? 9.434 -8.488 -7.449 1.00 88.69 144 LEU A N 1
ATOM 1151 C CA . LEU A 1 144 ? 8.589 -9.686 -7.495 1.00 88.69 144 LEU A CA 1
ATOM 1152 C C . LEU A 1 144 ? 9.371 -10.985 -7.299 1.00 88.69 144 LEU A C 1
ATOM 1154 O O . LEU A 1 144 ? 8.771 -12.017 -6.995 1.00 88.69 144 LEU A O 1
ATOM 1158 N N . LYS A 1 145 ? 10.693 -10.944 -7.464 1.00 86.38 145 LYS A N 1
ATOM 1159 C CA . LYS A 1 145 ? 11.578 -12.075 -7.217 1.00 86.38 145 LYS A CA 1
ATOM 1160 C C . LYS A 1 145 ? 11.420 -12.574 -5.778 1.00 86.38 145 LYS A C 1
ATOM 1162 O O . LYS A 1 145 ? 11.380 -11.790 -4.830 1.00 86.38 145 LYS A O 1
ATOM 1167 N N . ASP A 1 146 ? 11.338 -13.894 -5.639 1.00 84.62 146 ASP A N 1
ATOM 1168 C CA . ASP A 1 146 ? 11.200 -14.597 -4.360 1.00 84.62 146 ASP A CA 1
ATOM 1169 C C . ASP A 1 146 ? 9.932 -14.216 -3.567 1.00 84.62 146 ASP A C 1
ATOM 1171 O O . ASP A 1 146 ? 9.892 -14.342 -2.338 1.00 84.62 146 ASP A O 1
ATOM 1175 N N . LYS A 1 147 ? 8.891 -13.749 -4.273 1.00 87.06 147 LYS A N 1
ATOM 1176 C CA . LYS A 1 147 ? 7.578 -13.417 -3.712 1.00 87.06 147 LYS A CA 1
ATOM 1177 C C . LYS A 1 147 ? 6.472 -14.221 -4.377 1.00 87.06 147 LYS A C 1
ATOM 1179 O O . LYS A 1 147 ? 6.482 -14.463 -5.583 1.00 87.06 147 LYS A O 1
ATOM 1184 N N . LYS A 1 148 ? 5.472 -14.580 -3.582 1.00 88.50 148 LYS A N 1
ATOM 1185 C CA . LYS A 1 148 ? 4.250 -15.228 -4.051 1.00 88.50 148 LYS A CA 1
ATOM 1186 C C . LYS A 1 148 ? 3.089 -14.250 -3.964 1.00 88.50 148 LYS A C 1
ATOM 1188 O O . LYS A 1 148 ? 2.918 -13.570 -2.952 1.00 88.50 148 LYS A O 1
ATOM 1193 N N . LEU A 1 149 ? 2.306 -14.172 -5.038 1.00 90.62 149 LEU A N 1
ATOM 1194 C CA . LEU A 1 149 ? 1.216 -13.218 -5.193 1.00 90.62 149 LEU A CA 1
ATOM 1195 C C . LEU A 1 149 ? -0.080 -13.943 -5.553 1.00 90.62 149 LEU A C 1
ATOM 1197 O O . LEU A 1 149 ? -0.125 -14.734 -6.495 1.00 90.62 149 LEU A O 1
ATOM 1201 N N . ILE A 1 150 ? -1.160 -13.633 -4.838 1.00 89.75 150 ILE A N 1
ATOM 1202 C CA . ILE A 1 150 ? -2.509 -14.105 -5.168 1.00 89.75 150 ILE A CA 1
ATOM 1203 C C . ILE A 1 150 ? -3.428 -12.899 -5.318 1.00 89.75 150 ILE A C 1
ATOM 1205 O O . ILE A 1 150 ? -3.732 -12.199 -4.353 1.00 89.75 150 ILE A O 1
ATOM 1209 N N . PHE A 1 151 ? -3.903 -12.679 -6.539 1.00 88.50 151 PHE A N 1
ATOM 1210 C CA . PHE A 1 151 ? -4.858 -11.633 -6.864 1.00 88.50 151 PHE A CA 1
ATOM 1211 C C . PHE A 1 151 ? -6.285 -12.153 -6.717 1.00 88.50 151 PHE A C 1
ATOM 1213 O O . PHE A 1 151 ? -6.799 -12.921 -7.543 1.00 88.50 151 PHE A O 1
ATOM 1220 N N . ASP A 1 152 ? -6.954 -11.662 -5.681 1.00 87.62 152 ASP A N 1
ATOM 1221 C CA . ASP A 1 152 ? -8.388 -11.787 -5.484 1.00 87.62 152 ASP A CA 1
ATOM 1222 C C . ASP A 1 152 ? -9.076 -10.489 -5.927 1.00 87.62 152 ASP A C 1
ATOM 1224 O O . ASP A 1 152 ? -9.542 -9.679 -5.125 1.00 87.62 152 ASP A O 1
ATOM 1228 N N . LEU A 1 153 ? -9.102 -10.277 -7.247 1.00 85.50 153 LEU A N 1
ATOM 1229 C CA . LEU A 1 153 ? -9.664 -9.068 -7.862 1.00 85.50 153 LEU A CA 1
ATOM 1230 C C . LEU A 1 153 ? -11.156 -8.885 -7.554 1.00 85.50 153 LEU A C 1
ATOM 1232 O O . LEU A 1 153 ? -11.623 -7.752 -7.505 1.00 85.50 153 LEU A O 1
ATOM 1236 N N . LYS A 1 154 ? -11.889 -9.982 -7.310 1.00 84.94 154 LYS A N 1
ATOM 1237 C CA . LYS A 1 154 ? -13.307 -9.941 -6.925 1.00 84.94 154 LYS A CA 1
ATOM 1238 C C . LYS A 1 154 ? -13.494 -9.222 -5.591 1.00 84.94 154 LYS A C 1
ATOM 1240 O O . LYS A 1 154 ? -14.430 -8.447 -5.445 1.00 84.94 154 LYS A O 1
ATOM 1245 N N . ASN A 1 155 ? -12.602 -9.486 -4.640 1.00 86.38 155 ASN A N 1
ATOM 1246 C CA . ASN A 1 155 ? -12.643 -8.888 -3.309 1.00 86.38 155 ASN A CA 1
ATOM 1247 C C . ASN A 1 155 ? -11.738 -7.652 -3.178 1.00 86.38 155 ASN A C 1
ATOM 1249 O O . ASN A 1 155 ? -11.682 -7.065 -2.100 1.00 86.38 155 ASN A O 1
ATOM 1253 N N . GLY A 1 156 ? -11.018 -7.275 -4.241 1.00 89.75 156 GLY A N 1
ATOM 1254 C CA . GLY A 1 156 ? -10.053 -6.177 -4.215 1.00 89.75 156 GLY A CA 1
ATOM 1255 C C . GLY A 1 156 ? -8.894 -6.439 -3.253 1.00 89.75 156 GLY A C 1
ATOM 1256 O O . GLY A 1 156 ? -8.505 -5.544 -2.511 1.00 89.75 156 GLY A O 1
ATOM 1257 N N . ILE A 1 157 ? -8.364 -7.667 -3.214 1.00 92.94 157 ILE A N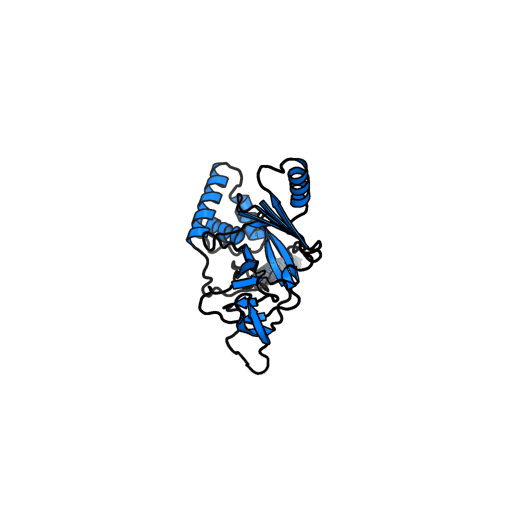 1
ATOM 1258 C CA . ILE A 1 157 ? -7.277 -8.045 -2.299 1.00 92.94 157 ILE A CA 1
ATOM 1259 C C . ILE A 1 157 ? -6.112 -8.642 -3.083 1.00 92.94 157 ILE A C 1
ATOM 1261 O O . ILE A 1 157 ? -6.295 -9.514 -3.934 1.00 92.94 157 ILE A O 1
ATOM 1265 N N . LEU A 1 158 ? -4.908 -8.198 -2.747 1.00 93.94 158 LEU A N 1
ATOM 1266 C CA . LEU A 1 158 ? -3.661 -8.873 -3.064 1.00 93.94 158 LEU A CA 1
ATOM 1267 C C . LEU A 1 158 ? -3.184 -9.604 -1.811 1.00 93.94 158 LEU A C 1
ATOM 1269 O O . LEU A 1 158 ? -2.986 -8.978 -0.775 1.00 93.94 158 LEU A O 1
ATOM 1273 N N . TYR A 1 159 ? -2.976 -10.910 -1.904 1.00 93.19 159 TYR A N 1
ATOM 1274 C CA . TYR A 1 159 ? -2.233 -11.645 -0.887 1.00 93.19 159 TYR A CA 1
ATOM 1275 C C . TYR A 1 159 ? -0.776 -11.722 -1.319 1.00 93.19 159 TYR A C 1
ATOM 1277 O O . TYR A 1 159 ? -0.491 -12.130 -2.447 1.00 93.19 159 TYR A O 1
ATOM 1285 N N . LEU A 1 160 ? 0.123 -11.308 -0.433 1.00 91.81 160 LEU A N 1
ATOM 1286 C CA . LEU A 1 160 ? 1.551 -11.217 -0.702 1.00 91.81 160 LEU A CA 1
ATOM 1287 C C . LEU A 1 160 ? 2.347 -11.940 0.385 1.00 91.81 160 LEU A C 1
ATOM 1289 O O . LEU A 1 160 ? 2.121 -11.737 1.577 1.00 91.81 160 LEU A O 1
ATOM 1293 N N . GLU A 1 161 ? 3.293 -12.764 -0.044 1.00 88.81 161 GLU A N 1
ATOM 1294 C CA . GLU A 1 161 ? 4.257 -13.454 0.810 1.00 88.81 161 GLU A CA 1
ATOM 1295 C C . GLU A 1 161 ? 5.659 -13.282 0.226 1.00 88.81 161 GLU A C 1
ATOM 1297 O O . GLU A 1 161 ? 5.841 -13.317 -0.993 1.00 88.81 161 GLU A O 1
ATOM 1302 N N . GLY A 1 162 ? 6.655 -13.111 1.093 1.00 79.56 162 GLY A N 1
ATOM 1303 C CA . GLY A 1 162 ? 8.056 -13.024 0.702 1.00 79.56 162 GLY A CA 1
ATOM 1304 C C . GLY A 1 162 ? 8.980 -13.206 1.901 1.00 79.56 162 GLY A C 1
ATOM 1305 O O . GLY A 1 162 ? 8.659 -12.768 3.003 1.00 79.56 162 GLY A O 1
ATOM 1306 N N . LYS A 1 163 ? 10.145 -13.827 1.683 1.00 69.81 163 LYS A N 1
ATOM 1307 C CA . LYS A 1 163 ? 11.096 -14.194 2.754 1.00 69.81 163 LYS A CA 1
ATOM 1308 C C . LYS A 1 163 ? 11.611 -13.012 3.589 1.00 69.81 163 LYS A C 1
ATOM 1310 O O . LYS A 1 163 ? 11.984 -13.213 4.737 1.00 69.81 163 LYS A O 1
ATOM 1315 N N . SER A 1 164 ? 11.642 -11.804 3.027 1.00 71.75 164 SER A N 1
ATOM 1316 C CA . SER A 1 164 ? 12.110 -10.578 3.695 1.00 71.75 164 SER A CA 1
ATOM 1317 C C . SER A 1 164 ? 10.978 -9.696 4.232 1.00 71.75 164 SER A C 1
ATOM 1319 O O . SER A 1 164 ? 11.231 -8.601 4.738 1.00 71.75 164 SER A O 1
ATOM 1321 N N . MET A 1 165 ? 9.726 -10.152 4.134 1.00 83.88 165 MET A N 1
ATOM 1322 C CA . MET A 1 165 ? 8.576 -9.392 4.606 1.00 83.88 165 MET A CA 1
ATOM 1323 C C . MET A 1 165 ? 8.330 -9.649 6.088 1.00 83.88 165 MET A C 1
ATOM 1325 O O . MET A 1 165 ? 8.169 -10.791 6.509 1.00 83.88 165 MET A O 1
ATOM 1329 N N . HIS A 1 166 ? 8.277 -8.582 6.877 1.00 82.19 166 HIS A N 1
ATOM 1330 C CA . HIS A 1 166 ? 8.055 -8.674 8.316 1.00 82.19 166 HIS A CA 1
ATOM 1331 C C . HIS A 1 166 ? 7.194 -7.515 8.813 1.00 82.19 166 HIS A C 1
ATOM 1333 O O . HIS A 1 166 ? 7.189 -6.420 8.249 1.00 82.19 166 HIS A O 1
ATOM 1339 N N . ILE A 1 167 ? 6.434 -7.752 9.880 1.00 81.12 167 ILE A N 1
ATOM 1340 C CA . ILE A 1 167 ? 5.637 -6.701 10.516 1.00 81.12 167 ILE A CA 1
ATOM 1341 C C . ILE A 1 167 ? 6.591 -5.776 11.276 1.00 81.12 167 ILE A C 1
ATOM 1343 O O . ILE A 1 167 ? 7.377 -6.246 12.098 1.00 81.12 167 ILE A O 1
ATOM 1347 N N . LEU A 1 168 ? 6.503 -4.469 11.030 1.00 69.44 168 LEU A N 1
ATOM 1348 C CA . LEU A 1 168 ? 7.228 -3.485 11.833 1.00 69.44 168 LEU A CA 1
ATOM 1349 C C . LEU A 1 168 ? 6.655 -3.461 13.255 1.00 69.44 168 LEU A C 1
ATOM 1351 O O . LEU A 1 168 ? 5.455 -3.247 13.448 1.00 69.44 168 LEU A O 1
ATOM 1355 N N . SER A 1 169 ? 7.512 -3.668 14.256 1.00 55.09 169 SER A N 1
ATOM 1356 C CA . SER A 1 169 ? 7.172 -3.386 15.651 1.00 55.09 169 SER A CA 1
ATOM 1357 C C . SER A 1 169 ? 7.113 -1.867 15.875 1.00 55.09 169 SER A C 1
ATOM 1359 O O . SER A 1 169 ? 7.796 -1.093 15.205 1.00 55.09 169 SER A O 1
ATOM 1361 N N . LYS A 1 170 ? 6.260 -1.436 16.814 1.00 52.75 170 LYS A N 1
ATOM 1362 C CA . LYS A 1 170 ? 5.820 -0.043 17.052 1.00 52.75 170 LYS A CA 1
ATOM 1363 C C . LYS A 1 170 ? 6.925 1.000 17.329 1.00 52.75 170 LYS A C 1
ATOM 1365 O O . LYS A 1 170 ? 6.609 2.175 17.481 1.00 52.75 170 LYS A O 1
ATOM 1370 N N . GLU A 1 171 ? 8.194 0.617 17.422 1.00 41.34 171 GLU A N 1
ATOM 1371 C CA . GLU A 1 171 ? 9.247 1.482 17.973 1.00 41.34 171 GLU A CA 1
ATOM 1372 C C . GLU A 1 171 ? 9.941 2.402 16.949 1.00 41.34 171 GLU A C 1
ATOM 1374 O O . GLU A 1 171 ? 10.553 3.383 17.361 1.00 41.34 171 GLU A O 1
ATOM 1379 N N . ASN A 1 172 ? 9.779 2.194 15.633 1.00 37.59 172 ASN A N 1
ATOM 1380 C CA . ASN A 1 172 ? 10.645 2.837 14.623 1.00 37.59 172 ASN A CA 1
ATOM 1381 C C . ASN A 1 172 ? 9.981 3.824 13.634 1.00 37.59 172 ASN A C 1
ATOM 1383 O O . ASN A 1 172 ? 10.561 4.103 12.587 1.00 37.59 172 ASN A O 1
ATOM 1387 N N . THR A 1 173 ? 8.794 4.375 13.905 1.00 43.97 173 THR A N 1
ATOM 1388 C CA . THR A 1 173 ? 8.063 5.210 12.916 1.00 43.97 173 THR A CA 1
ATOM 1389 C C . THR A 1 173 ? 8.018 6.716 13.197 1.00 43.97 173 THR A C 1
ATOM 1391 O O . THR A 1 173 ? 7.165 7.398 12.638 1.00 43.97 173 THR A O 1
ATOM 1394 N N . SER A 1 174 ? 8.914 7.278 14.015 1.00 38.84 174 SER A N 1
ATOM 1395 C CA . SER A 1 174 ? 9.000 8.742 14.149 1.00 38.84 174 SER A CA 1
ATOM 1396 C C . SER A 1 174 ? 9.850 9.338 13.026 1.00 38.84 174 SER A C 1
ATOM 1398 O O . SER A 1 174 ? 11.066 9.471 13.166 1.00 38.84 174 SER A O 1
ATOM 1400 N N . VAL A 1 175 ? 9.207 9.677 11.912 1.00 43.69 175 VAL A N 1
ATOM 1401 C CA . VAL A 1 175 ? 9.749 10.620 10.929 1.00 43.69 175 VAL A CA 1
ATOM 1402 C C . VAL A 1 175 ? 8.793 11.805 10.911 1.00 43.69 175 VAL A C 1
ATOM 1404 O O . VAL A 1 175 ? 7.640 11.654 10.516 1.00 43.69 175 VAL A O 1
ATOM 1407 N N . ASP A 1 176 ? 9.257 12.956 11.397 1.00 34.59 176 ASP A N 1
ATOM 1408 C CA . ASP A 1 176 ? 8.501 14.207 11.356 1.00 34.59 176 ASP A CA 1
ATOM 1409 C C . ASP A 1 176 ? 8.391 14.674 9.900 1.00 34.59 176 ASP A C 1
ATOM 1411 O O . ASP A 1 176 ? 9.356 15.171 9.314 1.00 34.59 176 ASP A O 1
ATOM 1415 N N . ILE A 1 177 ? 7.214 14.501 9.299 1.00 45.31 177 ILE A N 1
ATOM 1416 C CA . ILE A 1 177 ? 6.884 15.112 8.011 1.00 45.31 177 ILE A CA 1
ATOM 1417 C C . ILE A 1 177 ? 6.102 16.396 8.286 1.00 45.31 177 ILE A C 1
ATOM 1419 O O . ILE A 1 177 ? 5.080 16.391 8.972 1.00 45.31 177 ILE A O 1
ATOM 1423 N N . SER A 1 178 ? 6.595 17.505 7.740 1.00 37.59 178 SER A N 1
ATOM 1424 C CA . SER A 1 178 ? 5.933 18.809 7.790 1.00 37.59 178 SER A CA 1
ATOM 1425 C C . SER A 1 178 ? 4.680 18.847 6.900 1.00 37.59 178 SER A C 1
ATOM 1427 O O . SER A 1 178 ? 4.634 18.226 5.842 1.00 37.59 178 SER A O 1
ATOM 1429 N N . GLU A 1 179 ? 3.664 19.595 7.343 1.00 39.19 179 GLU A N 1
ATOM 1430 C CA . GLU A 1 179 ? 2.281 19.704 6.826 1.00 39.19 179 GLU A CA 1
ATOM 1431 C C . GLU A 1 179 ? 2.096 20.175 5.361 1.00 39.19 179 GLU A C 1
ATOM 1433 O O . GLU A 1 179 ? 0.982 20.519 4.963 1.00 39.19 179 GLU A O 1
ATOM 1438 N N . ASN A 1 180 ? 3.120 20.201 4.510 1.00 34.44 180 ASN A N 1
ATOM 1439 C CA . ASN A 1 180 ? 2.954 20.780 3.177 1.00 34.44 180 ASN A CA 1
ATOM 1440 C C . ASN A 1 180 ? 2.298 19.814 2.177 1.00 34.44 180 ASN A C 1
ATOM 1442 O O . ASN A 1 180 ? 2.948 18.975 1.567 1.00 34.44 180 ASN A O 1
ATOM 1446 N N . SER A 1 181 ? 0.987 20.013 2.001 1.00 43.78 181 SER A N 1
ATOM 1447 C CA . SER A 1 181 ? 0.155 19.594 0.864 1.00 43.78 181 SER A CA 1
ATOM 1448 C C . SER A 1 181 ? 0.274 18.124 0.449 1.00 43.78 181 SER A C 1
ATOM 1450 O O . SER A 1 181 ? 0.589 17.818 -0.702 1.00 43.78 181 SER A O 1
ATOM 1452 N N . GLN A 1 182 ? -0.054 17.210 1.359 1.00 56.94 182 GLN A N 1
ATOM 1453 C CA . GLN A 1 182 ? -0.321 15.830 0.966 1.00 56.94 182 GLN A CA 1
ATOM 1454 C C . GLN A 1 182 ? -1.600 15.801 0.117 1.00 56.94 182 GLN A C 1
ATOM 1456 O O . GLN A 1 182 ? -2.689 16.100 0.610 1.00 56.94 182 GLN A O 1
ATOM 1461 N N . ASN A 1 183 ? -1.483 15.436 -1.161 1.00 60.16 183 ASN A N 1
ATOM 1462 C CA . ASN A 1 183 ? -2.631 15.184 -2.038 1.00 60.16 183 ASN A CA 1
ATOM 1463 C C . ASN A 1 183 ? -3.302 13.856 -1.645 1.00 60.16 183 ASN A C 1
ATOM 1465 O O . ASN A 1 183 ? -3.149 12.840 -2.325 1.00 60.16 183 ASN A O 1
ATOM 1469 N N . LEU A 1 184 ? -4.004 13.852 -0.512 1.00 78.06 184 LEU A N 1
ATOM 1470 C CA . LEU A 1 184 ? -4.828 12.726 -0.089 1.00 78.06 184 LEU A CA 1
ATOM 1471 C C . LEU A 1 184 ? -6.178 12.780 -0.810 1.00 78.06 184 LEU A C 1
ATOM 1473 O O . LEU A 1 184 ? -6.755 13.849 -0.995 1.00 78.06 184 LEU A O 1
ATOM 1477 N N . ASP A 1 185 ? -6.695 11.621 -1.204 1.00 80.62 185 ASP A N 1
ATOM 1478 C CA . ASP A 1 185 ? -7.996 11.533 -1.866 1.00 80.62 185 ASP A CA 1
ATOM 1479 C C . ASP A 1 185 ? -9.130 11.771 -0.850 1.00 80.62 185 ASP A C 1
ATOM 1481 O O . ASP A 1 185 ? -9.474 10.890 -0.053 1.00 80.62 185 ASP A O 1
ATOM 1485 N N . ASP A 1 186 ? -9.712 12.973 -0.875 1.00 83.38 186 ASP A N 1
ATOM 1486 C CA . ASP A 1 186 ? -10.826 13.364 -0.005 1.00 83.38 186 ASP A CA 1
ATOM 1487 C C . ASP A 1 186 ? -12.093 12.517 -0.226 1.00 83.38 186 ASP A C 1
ATOM 1489 O O . ASP A 1 186 ? -12.870 12.316 0.716 1.00 83.38 186 ASP A O 1
ATOM 1493 N N . VAL A 1 187 ? -12.317 11.991 -1.437 1.00 84.19 187 VAL A N 1
ATOM 1494 C CA . VAL A 1 187 ? -13.464 11.118 -1.737 1.00 84.19 187 VAL A CA 1
ATOM 1495 C C . VAL A 1 187 ? -13.275 9.772 -1.049 1.00 84.19 187 VAL A C 1
ATOM 1497 O O . VAL A 1 187 ? -14.198 9.272 -0.400 1.00 84.19 187 VAL A O 1
ATOM 1500 N N . GLU A 1 188 ? -12.071 9.207 -1.127 1.00 85.56 188 GLU A N 1
ATOM 1501 C CA . GLU A 1 188 ? -11.735 7.954 -0.454 1.00 85.56 188 GLU A CA 1
ATOM 1502 C C . GLU A 1 188 ? -11.801 8.095 1.072 1.00 85.56 188 GLU A C 1
ATOM 1504 O O . GLU A 1 188 ? -12.413 7.262 1.748 1.00 85.56 188 GLU A O 1
ATOM 1509 N N . ILE A 1 189 ? -11.255 9.188 1.616 1.00 90.56 189 ILE A N 1
ATOM 1510 C CA . ILE A 1 189 ? -11.363 9.503 3.045 1.00 90.56 189 ILE A CA 1
ATOM 1511 C C . ILE A 1 189 ? -12.836 9.604 3.454 1.00 90.56 189 ILE A C 1
ATOM 1513 O O . ILE A 1 189 ? -13.245 8.989 4.437 1.00 90.56 189 ILE A O 1
ATOM 1517 N N . SER A 1 190 ? -13.657 10.311 2.678 1.00 88.44 190 SER A N 1
ATOM 1518 C CA . SER A 1 190 ? -15.089 10.466 2.959 1.00 88.44 190 SER A CA 1
ATOM 1519 C C . SER A 1 190 ? -15.841 9.134 2.937 1.00 88.44 190 SER A C 1
ATOM 1521 O O . SER A 1 190 ? -16.691 8.889 3.797 1.00 88.44 190 SER A O 1
ATOM 1523 N N . HIS A 1 191 ? -15.535 8.243 1.989 1.00 90.00 191 HIS A N 1
ATOM 1524 C CA . HIS A 1 191 ? -16.092 6.889 1.978 1.00 90.00 191 HIS A CA 1
ATOM 1525 C C . HIS A 1 191 ? -15.676 6.095 3.214 1.00 90.00 191 HIS A C 1
ATOM 1527 O O . HIS A 1 191 ? -16.525 5.468 3.849 1.00 90.00 191 HIS A O 1
ATOM 1533 N N . LYS A 1 192 ? -14.407 6.178 3.618 1.00 92.94 192 LYS A N 1
ATOM 1534 C CA . LYS A 1 192 ? -13.936 5.474 4.810 1.00 92.94 192 LYS A CA 1
ATOM 1535 C C . LYS A 1 192 ? -14.543 6.020 6.097 1.00 92.94 192 LYS A C 1
ATOM 1537 O O . LYS A 1 192 ? -14.899 5.232 6.969 1.00 92.94 192 LYS A O 1
ATOM 1542 N N . CYS A 1 193 ? -14.744 7.333 6.200 1.00 93.31 193 CYS A N 1
ATOM 1543 C CA . CYS A 1 193 ? -15.486 7.930 7.308 1.00 93.31 193 CYS A CA 1
ATOM 1544 C C . CYS A 1 193 ? -16.900 7.341 7.395 1.00 93.31 193 CYS A C 1
ATOM 1546 O O . CYS A 1 193 ? -17.301 6.899 8.468 1.00 93.31 193 CYS A O 1
ATOM 1548 N N . LYS A 1 194 ? -17.633 7.247 6.273 1.00 94.31 194 LYS A N 1
ATOM 1549 C CA . LYS A 1 194 ? -18.971 6.620 6.232 1.00 94.31 194 LYS A CA 1
ATOM 1550 C C . LYS A 1 194 ? -18.950 5.169 6.720 1.00 94.31 194 LYS A C 1
ATOM 1552 O O . LYS A 1 194 ? -19.817 4.786 7.501 1.00 94.31 194 LYS A O 1
ATOM 1557 N N . GLU A 1 195 ? -17.955 4.378 6.314 1.00 93.44 195 GLU A N 1
ATOM 1558 C CA . GLU A 1 195 ? -17.780 3.011 6.826 1.00 93.44 195 GLU A CA 1
ATOM 1559 C C . GLU A 1 195 ? -17.565 2.990 8.347 1.00 93.44 195 GLU A C 1
ATOM 1561 O O . GLU A 1 195 ? -18.203 2.201 9.042 1.00 93.44 195 GLU A O 1
ATOM 1566 N N . ILE A 1 196 ? -16.707 3.870 8.874 1.00 94.38 196 ILE A N 1
ATOM 1567 C CA . ILE A 1 196 ? -16.432 3.985 10.315 1.00 94.38 196 ILE A CA 1
ATOM 1568 C C . ILE A 1 196 ? -17.707 4.365 11.081 1.00 94.38 196 ILE A C 1
ATOM 1570 O O . ILE A 1 196 ? -17.998 3.760 12.113 1.00 94.38 196 ILE A O 1
ATOM 1574 N N . TYR A 1 197 ? -18.510 5.307 10.570 1.00 94.00 197 TYR A N 1
ATOM 1575 C CA . TYR A 1 197 ? -19.798 5.658 11.178 1.00 94.00 197 TYR A CA 1
ATOM 1576 C C . TYR A 1 197 ? -20.764 4.472 11.218 1.00 94.00 197 TYR A C 1
ATOM 1578 O O . TYR A 1 197 ? -21.424 4.262 12.235 1.00 94.00 197 TYR A O 1
ATOM 1586 N N . GLU A 1 198 ? -20.834 3.665 10.159 1.00 94.69 198 GLU A N 1
ATOM 1587 C CA . GLU A 1 198 ? -21.665 2.458 10.161 1.00 94.69 198 GLU A CA 1
ATOM 1588 C C . GLU A 1 198 ? -21.168 1.415 11.174 1.00 94.69 198 GLU A C 1
ATOM 1590 O O . GLU A 1 198 ? -21.985 0.813 11.872 1.00 94.69 198 GLU A O 1
ATOM 1595 N N . GLN A 1 199 ? -19.850 1.239 11.327 1.00 93.88 199 GLN A N 1
ATOM 1596 C CA . GLN A 1 199 ? -19.277 0.356 12.354 1.00 93.88 199 GLN A CA 1
ATOM 1597 C C . GLN A 1 199 ? -19.583 0.851 13.776 1.00 93.88 199 GLN A C 1
ATOM 1599 O O . GLN A 1 199 ? -19.934 0.052 14.647 1.00 93.88 199 GLN A O 1
ATOM 1604 N N . LEU A 1 200 ? -19.512 2.167 14.011 1.00 91.44 200 LEU A N 1
ATOM 1605 C CA . LEU A 1 200 ? -19.925 2.792 15.273 1.00 91.44 200 LEU A CA 1
ATOM 1606 C C . LEU A 1 200 ? -21.424 2.580 15.529 1.00 91.44 200 LEU A C 1
ATOM 1608 O O . LEU A 1 200 ? -21.810 2.182 16.629 1.00 91.44 200 LEU A O 1
ATOM 1612 N N . ARG A 1 201 ? -22.271 2.767 14.505 1.00 93.12 201 ARG A N 1
ATOM 1613 C CA . ARG A 1 201 ? -23.726 2.553 14.587 1.00 93.12 201 ARG A CA 1
ATOM 1614 C C . ARG A 1 201 ? -24.070 1.107 14.945 1.00 93.12 201 ARG A C 1
ATOM 1616 O O . ARG A 1 201 ? -24.963 0.872 15.757 1.00 93.12 201 ARG A O 1
ATOM 1623 N N . LYS A 1 202 ? -23.342 0.146 14.373 1.00 95.62 202 LYS A N 1
ATOM 1624 C CA . LYS A 1 202 ? -23.480 -1.293 14.653 1.00 95.62 202 LYS A CA 1
ATOM 1625 C C . LYS A 1 202 ? -22.785 -1.747 15.941 1.00 95.62 202 LYS A C 1
ATOM 1627 O O . LYS A 1 202 ? -22.908 -2.914 16.300 1.00 95.62 202 LYS A O 1
ATOM 1632 N N . LYS A 1 203 ? -22.094 -0.846 16.654 1.00 92.38 203 LYS A N 1
ATOM 1633 C CA . LYS A 1 203 ? -21.301 -1.133 17.865 1.00 92.38 203 LYS A CA 1
ATOM 1634 C C . LYS A 1 203 ? -20.171 -2.151 17.643 1.00 92.38 203 LYS A C 1
ATOM 1636 O O . LYS A 1 203 ? -19.743 -2.814 18.583 1.00 92.38 203 LYS A O 1
ATOM 1641 N N . GLU A 1 204 ? -19.669 -2.262 16.414 1.00 91.75 204 GLU A N 1
ATOM 1642 C CA . GLU A 1 204 ? -18.517 -3.110 16.066 1.00 91.75 204 GLU A CA 1
ATOM 1643 C C . GLU A 1 204 ? -17.198 -2.493 16.568 1.00 91.75 204 GLU A C 1
ATOM 1645 O O . GLU A 1 204 ? -16.249 -3.192 16.926 1.00 91.75 204 GLU A O 1
ATOM 1650 N N . ILE A 1 205 ? -17.164 -1.162 16.641 1.00 91.12 205 ILE A N 1
ATOM 1651 C CA . ILE A 1 205 ? -16.124 -0.358 17.285 1.00 91.12 205 ILE A CA 1
ATOM 1652 C C . ILE A 1 205 ? -16.789 0.705 18.167 1.00 91.12 205 ILE A C 1
ATOM 1654 O O . ILE A 1 205 ? -17.998 0.925 18.100 1.00 91.12 205 ILE A O 1
ATOM 1658 N N . ASN A 1 206 ? -16.002 1.387 18.995 1.00 90.44 206 ASN A N 1
ATOM 1659 C CA . ASN A 1 206 ? -16.464 2.536 19.768 1.00 90.44 206 ASN A CA 1
ATOM 1660 C C . ASN A 1 206 ? -15.436 3.673 19.697 1.00 90.44 206 ASN A C 1
ATOM 1662 O O . ASN A 1 206 ? -14.279 3.456 19.332 1.00 90.44 206 ASN A O 1
ATOM 1666 N N . PHE A 1 207 ? -15.867 4.886 20.043 1.00 90.81 207 PHE A N 1
ATOM 1667 C CA . PHE A 1 207 ? -15.022 6.073 19.934 1.00 90.81 207 PHE A CA 1
ATOM 1668 C C . PHE A 1 207 ? -13.781 6.006 20.837 1.00 90.81 207 PHE A C 1
ATOM 1670 O O . PHE A 1 207 ? -12.701 6.393 20.408 1.00 90.81 207 PHE A O 1
ATOM 1677 N N . LEU A 1 208 ? -13.902 5.421 22.034 1.00 90.31 208 LEU A N 1
ATOM 1678 C CA . LEU A 1 208 ? -12.773 5.225 22.949 1.00 90.31 208 LEU A CA 1
ATOM 1679 C C . LEU A 1 208 ? -11.680 4.333 22.337 1.00 90.31 208 LEU A C 1
ATOM 1681 O O . LEU A 1 208 ? -10.494 4.599 22.490 1.00 90.31 208 LEU A O 1
ATOM 1685 N N . LYS A 1 209 ? -12.060 3.283 21.601 1.00 91.75 209 LYS A N 1
ATOM 1686 C CA . LYS A 1 209 ? -11.107 2.438 20.872 1.00 91.75 209 LYS A CA 1
ATOM 1687 C C . LYS A 1 209 ? -10.368 3.242 19.800 1.00 91.75 209 LYS A C 1
ATOM 1689 O O . LYS A 1 209 ? -9.156 3.102 19.681 1.00 91.75 209 LYS A O 1
ATOM 1694 N N . ILE A 1 210 ? -11.084 4.089 19.056 1.00 92.56 210 ILE A N 1
ATOM 1695 C CA . ILE A 1 210 ? -10.500 4.954 18.020 1.00 92.56 210 ILE A CA 1
ATOM 1696 C C . ILE A 1 210 ? -9.463 5.902 18.632 1.00 92.56 210 ILE A C 1
ATOM 1698 O O . ILE A 1 210 ? -8.327 5.947 18.159 1.00 92.56 210 ILE A O 1
ATOM 1702 N N . THR A 1 211 ? -9.825 6.628 19.694 1.00 91.38 211 THR A N 1
ATOM 1703 C CA . THR A 1 211 ? -8.914 7.578 20.349 1.00 91.38 211 THR A CA 1
ATOM 1704 C C . THR A 1 211 ? -7.704 6.868 20.942 1.00 91.38 211 THR A C 1
ATOM 1706 O O . THR A 1 211 ? -6.580 7.283 20.677 1.00 91.38 211 THR A O 1
ATOM 1709 N N . ASN A 1 212 ? -7.905 5.742 21.635 1.00 88.75 212 ASN A N 1
ATOM 1710 C CA . ASN A 1 212 ? -6.811 4.965 22.221 1.00 88.75 212 ASN A CA 1
ATOM 1711 C C . ASN A 1 212 ? -5.832 4.451 21.158 1.00 88.75 212 ASN A C 1
ATOM 1713 O O . ASN A 1 212 ? -4.623 4.452 21.376 1.00 88.75 212 ASN A O 1
ATOM 1717 N N . GLU A 1 213 ? -6.329 4.001 20.001 1.00 90.50 213 GLU A N 1
ATOM 1718 C CA . GLU A 1 213 ? -5.464 3.565 18.905 1.00 90.50 213 GLU A CA 1
ATOM 1719 C C . GLU A 1 213 ? -4.623 4.722 18.353 1.00 90.50 213 GLU A C 1
ATOM 1721 O O . GLU A 1 213 ? -3.419 4.545 18.164 1.00 90.50 213 GLU A O 1
ATOM 1726 N N . LEU A 1 214 ? -5.228 5.895 18.128 1.00 90.31 214 LEU A N 1
ATOM 1727 C CA . LEU A 1 214 ? -4.524 7.092 17.652 1.00 90.31 214 LEU A CA 1
ATOM 1728 C C . LEU A 1 214 ? -3.465 7.567 18.660 1.00 90.31 214 LEU A C 1
ATOM 1730 O O . LEU A 1 214 ? -2.316 7.806 18.288 1.00 90.31 214 LEU A O 1
ATOM 1734 N N . GLU A 1 215 ? -3.822 7.644 19.941 1.00 87.19 215 GLU A N 1
ATOM 1735 C CA . GLU A 1 215 ? -2.916 8.049 21.021 1.00 87.19 215 GLU A CA 1
ATOM 1736 C C . GLU A 1 215 ? -1.765 7.058 21.213 1.00 87.19 215 GLU A C 1
ATOM 1738 O O . GLU A 1 215 ? -0.618 7.470 21.381 1.00 87.19 215 GLU A O 1
ATOM 1743 N N . SER A 1 216 ? -2.035 5.749 21.121 1.00 85.31 216 SER A N 1
ATOM 1744 C CA . SER A 1 216 ? -0.999 4.713 21.242 1.00 85.31 216 SER A CA 1
ATOM 1745 C C . SER A 1 216 ? 0.059 4.777 20.136 1.00 85.31 216 SER A C 1
ATOM 1747 O O . SER A 1 216 ? 1.165 4.264 20.303 1.00 85.31 216 SER A O 1
ATOM 1749 N N . GLU A 1 217 ? -0.278 5.406 19.012 1.00 83.31 217 GLU A N 1
ATOM 1750 C CA . GLU A 1 217 ? 0.612 5.660 17.878 1.00 83.31 217 GLU A CA 1
ATOM 1751 C C . GLU A 1 217 ? 1.164 7.095 17.892 1.00 83.31 217 GLU A C 1
ATOM 1753 O O . GLU A 1 217 ? 1.810 7.529 16.941 1.00 83.31 217 GLU A O 1
ATOM 1758 N N . ASN A 1 218 ? 0.961 7.819 18.999 1.00 84.75 218 ASN A N 1
ATOM 1759 C CA . ASN A 1 218 ? 1.398 9.192 19.225 1.00 84.75 218 ASN A CA 1
ATOM 1760 C C . ASN A 1 218 ? 0.832 10.210 18.217 1.00 84.75 218 ASN A C 1
ATOM 1762 O O . ASN A 1 218 ? 1.452 11.246 17.978 1.00 84.75 218 ASN A O 1
ATOM 1766 N N . ILE A 1 219 ? -0.335 9.947 17.627 1.00 87.75 219 ILE A N 1
ATOM 1767 C CA . ILE A 1 219 ? -0.971 10.865 16.677 1.00 87.75 219 ILE A CA 1
ATOM 1768 C C . ILE A 1 219 ? -1.549 12.069 17.436 1.00 87.75 219 ILE A C 1
ATOM 1770 O O . ILE A 1 219 ? -2.249 11.924 18.439 1.00 87.75 219 ILE A O 1
ATOM 1774 N N . TYR A 1 220 ? -1.260 13.275 16.949 1.00 86.81 220 TYR A N 1
ATOM 1775 C CA . TYR A 1 220 ? -1.770 14.528 17.497 1.00 86.81 220 TYR A CA 1
ATOM 1776 C C . TYR A 1 220 ? -3.258 14.666 17.163 1.00 86.81 220 TYR A C 1
ATOM 1778 O O . TYR A 1 220 ? -3.620 14.786 15.993 1.00 86.81 220 TYR A O 1
ATOM 1786 N N . ILE A 1 221 ? -4.121 14.659 18.183 1.00 88.56 221 ILE A N 1
ATOM 1787 C CA . ILE A 1 221 ? -5.583 14.815 18.038 1.00 88.56 221 ILE A CA 1
ATOM 1788 C C . ILE A 1 221 ? -6.134 16.071 18.735 1.00 88.56 221 ILE A C 1
ATOM 1790 O O . ILE A 1 221 ? -7.333 16.321 18.682 1.00 88.56 221 ILE A O 1
ATOM 1794 N N . LYS A 1 222 ? -5.280 16.877 19.385 1.00 83.75 222 LYS A N 1
ATOM 1795 C CA . LYS A 1 222 ? -5.706 18.052 20.178 1.00 83.75 222 LYS A CA 1
ATOM 1796 C C . LYS A 1 222 ? -6.257 19.214 19.334 1.00 83.75 222 LYS A C 1
ATOM 1798 O O . LYS A 1 222 ? -6.932 20.083 19.867 1.00 83.75 222 LYS A O 1
ATOM 1803 N N . ASP A 1 223 ? -5.972 19.236 18.037 1.00 82.81 223 ASP A N 1
ATOM 1804 C CA . ASP A 1 223 ? -6.527 20.157 17.031 1.00 82.81 223 ASP A CA 1
ATOM 1805 C C . ASP A 1 223 ? -7.923 19.757 16.520 1.00 82.81 223 ASP A C 1
ATOM 1807 O O . ASP A 1 223 ? -8.546 20.534 15.795 1.00 82.81 223 ASP A O 1
ATOM 1811 N N . CYS A 1 224 ? -8.419 18.565 16.862 1.00 87.00 224 CYS A N 1
ATOM 1812 C CA . CYS A 1 224 ? -9.741 18.111 16.437 1.00 87.00 224 CYS A CA 1
ATOM 1813 C C . CYS A 1 224 ? -10.824 18.873 17.209 1.00 87.00 224 CYS A C 1
ATOM 1815 O O . CYS A 1 224 ? -10.862 18.842 18.439 1.00 87.00 224 CYS A O 1
ATOM 1817 N N . LYS A 1 225 ? -11.722 19.553 16.493 1.00 87.62 225 LYS A N 1
ATOM 1818 C CA . LYS A 1 225 ? -12.788 20.373 17.087 1.00 87.62 225 LYS A CA 1
ATOM 1819 C C . LYS A 1 225 ? -14.012 19.544 17.455 1.00 87.62 225 LYS A C 1
ATOM 1821 O O . LYS A 1 225 ? -14.806 19.958 18.295 1.00 87.62 225 LYS A O 1
ATOM 1826 N N . ASN A 1 226 ? -14.193 18.400 16.802 1.00 87.25 226 ASN A N 1
ATOM 1827 C CA . ASN A 1 226 ? -15.337 17.520 16.995 1.00 87.25 226 ASN A CA 1
ATOM 1828 C C . ASN A 1 226 ? -14.971 16.047 16.719 1.00 87.25 226 ASN A C 1
ATOM 1830 O O . ASN A 1 226 ? -13.846 15.708 16.349 1.00 87.25 226 ASN A O 1
ATOM 1834 N N . THR A 1 227 ? -15.947 15.160 16.913 1.00 87.81 227 THR A N 1
ATOM 1835 C CA . THR A 1 227 ? -15.832 13.717 16.650 1.00 87.81 227 THR A CA 1
ATOM 1836 C C . THR A 1 227 ? -15.507 13.411 15.185 1.00 87.81 227 THR A C 1
ATOM 1838 O O . THR A 1 227 ? -14.762 12.469 14.917 1.00 87.81 227 THR A O 1
ATOM 1841 N N . ASP A 1 228 ? -16.019 14.208 14.248 1.00 90.75 228 ASP A N 1
ATOM 1842 C CA . ASP A 1 228 ? -15.834 13.994 12.810 1.00 90.75 228 ASP A CA 1
ATOM 1843 C C . ASP A 1 228 ? -14.379 14.231 12.396 1.00 90.75 228 ASP A C 1
ATOM 1845 O O . ASP A 1 228 ? -13.832 13.459 11.610 1.00 90.75 228 ASP A O 1
ATOM 1849 N N . ASP A 1 229 ? -13.713 15.220 12.994 1.00 90.31 229 ASP A N 1
ATOM 1850 C CA . ASP A 1 229 ? -12.286 15.479 12.790 1.00 90.31 229 ASP A CA 1
ATOM 1851 C C . ASP A 1 229 ? -11.434 14.284 13.254 1.00 90.31 229 ASP A C 1
ATOM 1853 O O . ASP A 1 229 ? -10.522 13.842 12.547 1.00 90.31 229 ASP A O 1
ATOM 1857 N N . VAL A 1 230 ? -11.772 13.697 14.409 1.00 92.06 230 VAL A N 1
ATOM 1858 C CA . VAL A 1 230 ? -11.091 12.501 14.937 1.00 92.06 230 VAL A CA 1
ATOM 1859 C C . VAL A 1 230 ? -11.327 11.293 14.028 1.00 92.06 230 VAL A C 1
ATOM 1861 O O . VAL A 1 230 ? -10.390 10.552 13.723 1.00 92.06 230 VAL A O 1
ATOM 1864 N N . ILE A 1 231 ? -12.558 11.107 13.545 1.00 93.88 231 ILE A N 1
ATOM 1865 C CA . ILE A 1 231 ? -12.901 10.040 12.597 1.00 93.88 231 ILE A CA 1
ATOM 1866 C C . ILE A 1 231 ? -12.173 10.243 11.267 1.00 93.88 231 ILE A C 1
ATOM 1868 O O . ILE A 1 231 ? -11.669 9.267 10.715 1.00 93.88 231 ILE A O 1
ATOM 1872 N N . LYS A 1 232 ? -12.037 11.482 10.779 1.00 94.44 232 LYS A N 1
ATOM 1873 C CA . LYS A 1 232 ? -11.268 11.796 9.568 1.00 94.44 232 LYS A CA 1
ATOM 1874 C C . LYS A 1 232 ? -9.794 11.430 9.742 1.00 94.44 232 LYS A C 1
ATOM 1876 O O . LYS A 1 232 ? -9.231 10.770 8.868 1.00 94.44 232 LYS A O 1
ATOM 1881 N N . LYS A 1 233 ? -9.176 11.769 10.880 1.00 92.88 233 LYS A N 1
ATOM 1882 C CA . LYS A 1 233 ? -7.797 11.341 11.189 1.00 92.88 233 LYS A CA 1
ATOM 1883 C C . LYS A 1 233 ? -7.671 9.825 11.256 1.00 92.88 233 LYS A C 1
ATOM 1885 O O . LYS A 1 233 ? -6.742 9.261 10.682 1.00 92.88 233 LYS A O 1
ATOM 1890 N N . TYR A 1 234 ? -8.627 9.155 11.892 1.00 93.75 234 TYR A N 1
ATOM 1891 C CA . TYR A 1 234 ? -8.651 7.698 11.931 1.00 93.75 234 TYR A CA 1
ATOM 1892 C C . TYR A 1 234 ? -8.803 7.089 10.532 1.00 93.75 234 TYR A C 1
ATOM 1894 O O . TYR A 1 234 ? -8.057 6.185 10.181 1.00 93.75 234 TYR A O 1
ATOM 1902 N N . ALA A 1 235 ? -9.684 7.619 9.685 1.00 93.38 235 ALA A N 1
ATOM 1903 C CA . ALA A 1 235 ? -9.828 7.184 8.299 1.00 93.38 235 ALA A CA 1
ATOM 1904 C C . ALA A 1 235 ? -8.507 7.311 7.527 1.00 93.38 235 ALA A C 1
ATOM 1906 O O . ALA A 1 235 ? -8.064 6.339 6.916 1.00 93.38 235 ALA A O 1
ATOM 1907 N N . ILE A 1 236 ? -7.841 8.467 7.618 1.00 90.94 236 ILE A N 1
ATOM 1908 C CA . ILE A 1 236 ? -6.532 8.701 6.994 1.00 90.94 236 ILE A CA 1
ATOM 1909 C C . ILE A 1 236 ? -5.513 7.660 7.470 1.00 90.94 236 ILE A C 1
ATOM 1911 O O . ILE A 1 236 ? -4.858 7.036 6.638 1.00 90.94 236 ILE A O 1
ATOM 1915 N N . LYS A 1 237 ? -5.440 7.397 8.781 1.00 90.44 237 LYS A N 1
ATOM 1916 C CA . LYS A 1 237 ? -4.570 6.364 9.365 1.00 90.44 237 LYS A CA 1
ATOM 1917 C C . LYS A 1 237 ? -4.815 4.984 8.744 1.00 90.44 237 LYS A C 1
ATOM 1919 O O . LYS A 1 237 ? -3.862 4.297 8.391 1.00 90.44 237 LYS A O 1
ATOM 1924 N N . LEU A 1 238 ? -6.072 4.559 8.607 1.00 89.38 238 LEU A N 1
ATOM 1925 C CA . LEU A 1 238 ? -6.397 3.237 8.049 1.00 89.38 238 LEU A CA 1
ATOM 1926 C C . LEU A 1 238 ? -6.065 3.134 6.552 1.00 89.38 238 LEU A C 1
ATOM 1928 O O . LEU A 1 238 ? -5.710 2.064 6.066 1.00 89.38 238 LEU A O 1
ATOM 1932 N N . ILE A 1 239 ? -6.200 4.235 5.810 1.00 86.56 239 ILE A N 1
ATOM 1933 C CA . ILE A 1 239 ? -5.991 4.264 4.357 1.00 86.56 239 ILE A CA 1
ATOM 1934 C C . ILE A 1 239 ? -4.502 4.407 4.009 1.00 86.56 239 ILE A C 1
ATOM 1936 O O . ILE A 1 239 ? -4.020 3.744 3.090 1.00 86.56 239 ILE A O 1
ATOM 1940 N N . TYR A 1 240 ? -3.792 5.293 4.703 1.00 84.19 240 TYR A N 1
ATOM 1941 C CA . TYR A 1 240 ? -2.463 5.791 4.328 1.00 84.19 240 TYR A CA 1
ATOM 1942 C C . TYR A 1 240 ? -1.388 5.535 5.394 1.00 84.19 240 TYR A C 1
ATOM 1944 O O . TYR A 1 240 ? -0.206 5.804 5.172 1.00 84.19 240 TYR A O 1
ATOM 1952 N N . GLY A 1 241 ? -1.776 4.956 6.531 1.00 82.06 241 GLY A N 1
ATOM 1953 C CA . GLY A 1 241 ? -0.889 4.657 7.647 1.00 82.06 241 GLY A CA 1
ATOM 1954 C C . GLY A 1 241 ? -0.707 5.852 8.588 1.00 82.06 241 GLY A C 1
ATOM 1955 O O . GLY A 1 241 ? -1.098 6.971 8.269 1.00 82.06 241 GLY A O 1
ATOM 1956 N N . PRO A 1 242 ? -0.109 5.640 9.770 1.00 82.00 242 PRO A N 1
ATOM 1957 C CA . PRO A 1 242 ? 0.066 6.695 10.767 1.00 82.00 242 PRO A CA 1
ATOM 1958 C C . PRO A 1 242 ? 1.140 7.723 10.401 1.00 82.00 242 PRO A C 1
ATOM 1960 O O . PRO A 1 242 ? 1.062 8.853 10.860 1.00 82.00 242 PRO A O 1
ATOM 1963 N N . SER A 1 243 ? 2.121 7.369 9.562 1.00 76.31 243 SER A N 1
ATOM 1964 C CA . SER A 1 243 ? 3.261 8.246 9.240 1.00 76.31 243 SER A CA 1
ATOM 1965 C C . SER A 1 243 ? 2.882 9.516 8.480 1.00 76.31 243 SER A C 1
ATOM 1967 O O . SER A 1 243 ? 3.690 10.430 8.388 1.00 76.31 243 SER A O 1
ATOM 1969 N N . VAL A 1 244 ? 1.681 9.568 7.901 1.00 79.19 244 VAL A N 1
ATOM 1970 C CA . VAL A 1 244 ? 1.190 10.760 7.196 1.00 79.19 244 VAL A CA 1
ATOM 1971 C C . VAL A 1 244 ? 0.542 11.767 8.142 1.00 79.19 244 VAL A C 1
ATOM 1973 O O . VAL A 1 244 ? 0.279 12.898 7.748 1.00 79.19 244 VAL A O 1
ATOM 1976 N N . LEU A 1 245 ? 0.247 11.349 9.374 1.00 84.25 245 LEU A N 1
ATOM 1977 C CA . LEU A 1 245 ? -0.429 12.161 10.369 1.00 84.25 245 LEU A CA 1
ATOM 1978 C C . LEU A 1 245 ? 0.588 12.831 11.283 1.00 84.25 245 LEU A C 1
ATOM 1980 O O . LEU A 1 245 ? 1.588 12.239 11.680 1.00 84.25 245 LEU A O 1
ATOM 1984 N N . LYS A 1 246 ? 0.269 14.062 11.679 1.00 82.94 246 LYS A N 1
ATOM 1985 C CA . LYS A 1 246 ? 1.019 14.801 12.691 1.00 82.94 246 LYS A CA 1
ATOM 1986 C C . LYS A 1 246 ? 1.096 13.995 13.983 1.00 82.94 246 LYS A C 1
ATOM 1988 O O . LYS A 1 246 ? 0.063 13.570 14.506 1.00 82.94 246 LYS A O 1
ATOM 1993 N N . THR A 1 247 ? 2.296 13.834 14.523 1.00 82.38 247 THR A N 1
ATOM 1994 C CA . THR A 1 247 ? 2.513 13.230 15.839 1.00 82.38 247 THR A CA 1
ATOM 1995 C C . THR A 1 247 ? 2.673 14.296 16.918 1.00 82.38 247 THR A C 1
ATOM 1997 O O . THR A 1 247 ? 3.015 15.438 16.618 1.00 82.38 247 THR A O 1
ATOM 2000 N N . ASN A 1 248 ? 2.417 13.963 18.186 1.00 76.31 248 ASN A N 1
ATOM 2001 C CA . ASN A 1 248 ? 2.806 14.870 19.265 1.00 76.31 248 ASN A CA 1
ATOM 2002 C C . ASN A 1 248 ? 4.340 14.939 19.317 1.00 76.31 248 ASN A C 1
ATOM 2004 O O . ASN A 1 248 ? 4.990 13.889 19.345 1.00 76.31 248 ASN A O 1
ATOM 2008 N N . ASP A 1 249 ? 4.906 16.145 19.378 1.00 66.56 249 ASP A N 1
ATOM 2009 C CA . ASP A 1 249 ? 6.339 16.360 19.601 1.00 66.56 249 ASP A CA 1
ATOM 2010 C C . ASP A 1 249 ? 6.793 15.590 20.849 1.00 66.56 249 ASP A C 1
ATOM 2012 O O . ASP A 1 249 ? 6.516 15.989 21.988 1.00 66.56 249 ASP A O 1
ATOM 2016 N N . ARG A 1 250 ? 7.516 14.481 20.654 1.00 56.34 250 ARG A N 1
ATOM 2017 C CA . ARG A 1 250 ? 8.045 13.679 21.771 1.00 56.34 250 ARG A CA 1
ATOM 2018 C C . ARG A 1 250 ? 8.995 14.502 22.646 1.00 56.34 250 ARG A C 1
ATOM 2020 O O . ARG A 1 250 ? 9.033 14.296 23.857 1.00 56.34 250 ARG A O 1
ATOM 2027 N N . GLU A 1 251 ? 9.712 15.463 22.058 1.00 54.06 251 GLU A N 1
ATOM 2028 C CA . GLU A 1 251 ? 10.555 16.403 22.805 1.00 54.06 251 GLU A CA 1
ATOM 2029 C C . GLU A 1 251 ? 9.753 17.335 23.717 1.00 54.06 251 GLU A C 1
ATOM 2031 O O . GLU A 1 251 ? 10.184 17.574 24.843 1.00 54.06 251 GLU A O 1
ATOM 2036 N N . ASN A 1 252 ? 8.591 17.835 23.284 1.00 53.31 252 ASN A N 1
ATOM 2037 C CA . ASN A 1 252 ? 7.752 18.682 24.134 1.00 53.31 252 ASN A CA 1
ATOM 2038 C C . ASN A 1 252 ? 7.097 17.881 25.257 1.00 53.31 252 ASN A C 1
ATOM 2040 O O . ASN A 1 252 ? 7.024 18.378 26.373 1.00 53.31 252 ASN A O 1
ATOM 2044 N N . ILE A 1 253 ? 6.699 16.628 25.009 1.00 55.25 253 ILE A N 1
ATOM 2045 C CA . ILE A 1 253 ? 6.169 15.749 26.064 1.00 55.25 253 ILE A CA 1
ATOM 2046 C C . ILE A 1 253 ? 7.241 15.473 27.127 1.00 55.25 253 ILE A C 1
ATOM 2048 O O . ILE A 1 253 ? 6.956 15.540 28.321 1.00 55.25 253 ILE A O 1
ATOM 2052 N N . LYS A 1 254 ? 8.484 15.201 26.709 1.00 56.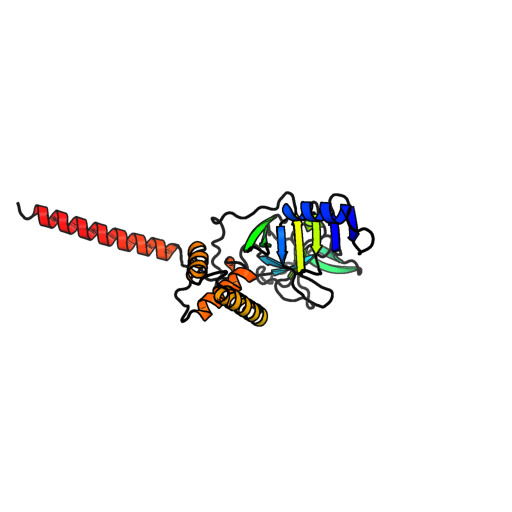44 254 LYS A N 1
ATOM 2053 C CA . LYS A 1 254 ? 9.598 14.980 27.639 1.00 56.44 254 LYS A CA 1
ATOM 2054 C C . LYS A 1 254 ? 9.953 16.254 28.410 1.00 56.44 254 LYS A C 1
ATOM 2056 O O . LYS A 1 254 ? 10.088 16.195 29.624 1.00 56.44 254 LYS A O 1
ATOM 2061 N N . LYS A 1 255 ? 10.001 17.409 27.735 1.00 61.88 255 LYS A N 1
ATOM 2062 C CA . LYS A 1 255 ? 10.207 18.715 28.381 1.00 61.88 255 LYS A CA 1
ATOM 2063 C C . LYS A 1 255 ? 9.087 19.054 29.365 1.00 61.88 255 LYS A C 1
ATOM 2065 O O . LYS A 1 255 ? 9.385 19.508 30.457 1.00 61.88 255 LYS A O 1
ATOM 2070 N N . GLU A 1 256 ? 7.822 18.817 29.025 1.00 63.31 256 GLU A N 1
ATOM 2071 C CA . GLU A 1 256 ? 6.685 19.068 29.922 1.00 63.31 256 GLU A CA 1
ATOM 2072 C C . GLU A 1 256 ? 6.723 18.143 31.145 1.00 63.31 256 GLU A C 1
ATOM 2074 O O . GLU A 1 256 ? 6.482 18.593 32.265 1.00 63.31 256 GLU A O 1
ATOM 2079 N N . PHE A 1 257 ? 7.078 16.870 30.954 1.00 70.69 257 PHE A N 1
ATOM 2080 C CA . PHE A 1 257 ? 7.289 15.940 32.060 1.00 70.69 257 PHE A CA 1
ATOM 2081 C C . PHE A 1 257 ? 8.451 16.382 32.957 1.00 70.69 257 PHE A C 1
ATOM 2083 O O . PHE A 1 257 ? 8.279 16.436 34.171 1.00 70.69 257 PHE A O 1
ATOM 2090 N N . ASP A 1 258 ? 9.594 16.759 32.379 1.00 68.44 258 ASP A N 1
ATOM 2091 C CA . ASP A 1 258 ? 10.764 17.240 33.120 1.00 68.44 258 ASP A CA 1
ATOM 2092 C C . ASP A 1 258 ? 10.458 18.550 33.869 1.00 68.44 258 ASP A C 1
ATOM 2094 O O . ASP A 1 258 ? 10.863 18.714 35.019 1.00 68.44 258 ASP A O 1
ATOM 2098 N N . ILE A 1 259 ? 9.690 19.462 33.261 1.00 76.00 259 ILE A N 1
ATOM 2099 C CA . ILE A 1 259 ? 9.209 20.695 33.901 1.00 76.00 259 ILE A CA 1
ATOM 2100 C C . ILE A 1 259 ? 8.325 20.352 35.104 1.00 76.00 259 ILE A C 1
ATOM 2102 O O . ILE A 1 259 ? 8.631 20.778 36.215 1.00 76.00 259 ILE A O 1
ATOM 2106 N N . ARG A 1 260 ? 7.287 19.523 34.925 1.00 66.94 260 ARG A N 1
ATOM 2107 C CA . ARG A 1 260 ? 6.376 19.139 36.020 1.00 66.94 260 ARG A CA 1
ATOM 2108 C C . ARG A 1 260 ? 7.086 18.352 37.120 1.00 66.94 260 ARG A C 1
ATOM 2110 O O . ARG A 1 260 ? 6.809 18.544 38.301 1.00 66.94 260 ARG A O 1
ATOM 2117 N N . TYR A 1 261 ? 8.015 17.473 36.755 1.00 75.88 261 TYR A N 1
ATOM 2118 C CA . TYR A 1 261 ? 8.828 16.723 37.707 1.00 75.88 261 TYR A CA 1
ATOM 2119 C C . TYR A 1 261 ? 9.716 17.657 38.539 1.00 75.88 261 TYR A C 1
ATOM 2121 O O . TYR A 1 261 ? 9.791 17.516 39.763 1.00 75.88 261 TYR A O 1
ATOM 2129 N N . ASN A 1 262 ? 10.340 18.652 37.903 1.00 79.38 262 ASN A N 1
ATOM 2130 C CA . ASN A 1 262 ? 11.139 19.661 38.592 1.00 79.38 262 ASN A CA 1
ATOM 2131 C C . ASN A 1 262 ? 10.285 20.553 39.500 1.00 79.38 262 ASN A C 1
ATOM 2133 O O . ASN A 1 262 ? 10.694 20.808 40.629 1.00 79.38 262 ASN A O 1
ATOM 2137 N N . GLU A 1 263 ? 9.089 20.961 39.068 1.00 80.69 263 GLU A N 1
ATOM 2138 C CA . GLU A 1 263 ? 8.140 21.731 39.887 1.00 80.69 263 GLU A CA 1
ATOM 2139 C C . GLU A 1 263 ? 7.713 20.968 41.148 1.00 80.69 263 GLU A C 1
ATOM 2141 O O . GLU A 1 263 ? 7.746 21.514 42.253 1.00 80.69 263 GLU A O 1
ATOM 2146 N N . ILE A 1 264 ? 7.375 19.682 41.008 1.00 80.94 264 ILE A N 1
ATOM 2147 C CA . ILE A 1 264 ? 7.018 18.813 42.138 1.00 80.94 264 ILE A CA 1
ATOM 2148 C C . ILE A 1 264 ? 8.216 18.641 43.082 1.00 80.94 264 ILE A C 1
ATOM 2150 O O . ILE A 1 264 ? 8.080 18.742 44.302 1.00 80.94 264 ILE A O 1
ATOM 2154 N N . THR A 1 265 ? 9.409 18.423 42.530 1.00 77.00 265 THR A N 1
ATOM 2155 C CA . THR A 1 265 ? 10.635 18.250 43.321 1.00 77.00 265 THR A CA 1
ATOM 2156 C C . THR A 1 265 ? 11.002 19.528 44.089 1.00 77.00 265 THR A C 1
ATOM 2158 O O . THR A 1 265 ? 11.370 19.464 45.262 1.00 77.00 265 THR A O 1
ATOM 2161 N N . GLU A 1 266 ? 10.881 20.697 43.457 1.00 81.94 266 GLU A N 1
ATOM 2162 C CA . GLU A 1 266 ? 11.046 22.020 44.074 1.00 81.94 266 GLU A CA 1
ATOM 2163 C C . GLU A 1 266 ? 10.043 22.250 45.209 1.00 81.94 266 GLU A C 1
ATOM 2165 O O . GLU A 1 266 ? 10.420 22.712 46.287 1.00 81.94 266 GLU A O 1
ATOM 2170 N N . PHE A 1 267 ? 8.775 21.897 44.989 1.00 83.00 267 PHE A N 1
ATOM 2171 C CA . PHE A 1 267 ? 7.722 22.004 45.995 1.00 83.00 267 PHE A CA 1
ATOM 2172 C C . PHE A 1 267 ? 8.042 21.169 47.243 1.00 83.00 267 PHE A C 1
ATOM 2174 O O . PHE A 1 267 ? 8.018 21.691 48.359 1.00 83.00 267 PHE A O 1
ATOM 2181 N N . PHE A 1 268 ? 8.449 19.907 47.072 1.00 75.75 268 PHE A N 1
ATOM 2182 C CA . PHE A 1 268 ? 8.847 19.055 48.198 1.00 75.75 268 PHE A CA 1
ATOM 2183 C C . PHE A 1 268 ? 10.125 19.536 48.901 1.00 75.75 268 PHE A C 1
ATOM 2185 O O . PHE A 1 268 ? 10.215 19.466 50.128 1.00 75.75 268 PHE A O 1
ATOM 2192 N N . LYS A 1 269 ? 11.103 20.083 48.167 1.00 77.19 269 LYS A N 1
ATOM 2193 C CA . LYS A 1 269 ? 12.290 20.710 48.778 1.00 77.19 269 LYS A CA 1
ATOM 2194 C C . LYS A 1 269 ? 11.922 21.919 49.640 1.00 77.19 269 LYS A C 1
ATOM 2196 O O . LYS A 1 269 ? 12.483 22.081 50.722 1.00 77.19 269 LYS A O 1
ATOM 2201 N N . LYS A 1 270 ? 10.986 22.758 49.182 1.00 77.62 270 LYS A N 1
ATOM 2202 C CA . LYS A 1 270 ? 10.486 23.908 49.953 1.00 77.62 270 LYS A CA 1
ATOM 2203 C C . LYS A 1 270 ? 9.768 23.454 51.223 1.00 77.62 270 LYS A C 1
ATOM 2205 O O . LYS A 1 270 ? 10.104 23.954 52.291 1.00 77.62 270 LYS A O 1
ATOM 2210 N N . LEU A 1 271 ? 8.906 22.440 51.131 1.00 70.25 271 LEU A N 1
ATOM 2211 C CA . LEU A 1 271 ? 8.228 21.851 52.293 1.00 70.25 271 LEU A CA 1
ATOM 2212 C C . LEU A 1 271 ? 9.204 21.293 53.344 1.00 70.25 271 LEU A C 1
ATOM 2214 O O . LEU A 1 271 ? 9.043 21.563 54.532 1.00 70.25 271 LEU A O 1
ATOM 2218 N N . ASN A 1 272 ? 10.254 20.577 52.927 1.00 67.81 272 ASN A N 1
ATOM 2219 C CA . ASN A 1 272 ? 11.268 20.060 53.857 1.00 67.81 272 ASN A CA 1
ATOM 2220 C C . ASN A 1 272 ? 12.086 21.178 54.523 1.00 67.81 272 ASN A C 1
ATOM 2222 O O . ASN A 1 272 ? 12.431 21.087 55.701 1.00 67.81 272 ASN A O 1
ATOM 2226 N N . ASN A 1 273 ? 12.388 22.252 53.790 1.00 65.06 273 ASN A N 1
ATOM 2227 C CA . ASN A 1 273 ? 13.091 23.407 54.348 1.00 65.06 273 ASN A CA 1
ATOM 2228 C C . ASN A 1 273 ? 12.212 24.242 55.290 1.00 65.06 273 ASN A C 1
ATOM 2230 O O . ASN A 1 273 ? 12.743 24.894 56.186 1.00 65.06 273 ASN A O 1
ATOM 2234 N N . GLU A 1 274 ? 10.892 24.234 55.106 1.00 58.78 274 GLU A N 1
ATOM 2235 C CA . GLU A 1 274 ? 9.943 24.858 56.032 1.00 58.78 274 GLU A CA 1
ATOM 2236 C C . GLU A 1 274 ? 9.735 24.012 57.296 1.00 58.78 274 GLU A C 1
ATOM 2238 O O . GLU A 1 274 ? 9.713 24.573 58.387 1.00 58.78 274 GLU A O 1
ATOM 2243 N N . GLN A 1 275 ? 9.706 22.677 57.197 1.00 53.56 275 GLN A N 1
ATOM 2244 C CA . GLN A 1 275 ? 9.677 21.793 58.375 1.00 53.56 275 GLN A CA 1
ATOM 2245 C C . GLN A 1 275 ? 10.952 21.899 59.227 1.00 53.56 275 GLN A C 1
ATOM 2247 O O . GLN A 1 275 ? 10.863 21.962 60.450 1.00 53.56 275 GLN A O 1
ATOM 2252 N N . ASN A 1 276 ? 12.129 22.024 58.602 1.00 50.81 276 ASN A N 1
ATOM 2253 C CA . ASN A 1 276 ? 13.403 22.220 59.311 1.00 50.81 276 ASN A CA 1
ATOM 2254 C C . ASN A 1 276 ? 13.572 23.617 59.943 1.00 50.81 276 ASN A C 1
ATOM 2256 O O . ASN A 1 276 ? 14.555 23.847 60.642 1.00 50.81 276 ASN A O 1
ATOM 2260 N N . LYS A 1 277 ? 12.650 24.558 59.698 1.00 51.97 277 LYS A N 1
ATOM 2261 C CA . LYS A 1 277 ? 12.625 25.887 60.337 1.00 51.97 277 LYS A CA 1
ATOM 2262 C C . LYS A 1 277 ? 11.667 25.971 61.534 1.00 51.97 277 LYS A C 1
ATOM 2264 O O . LYS A 1 277 ? 11.588 27.028 62.152 1.00 51.97 277 LYS A O 1
ATOM 2269 N N . ILE A 1 278 ? 10.945 24.891 61.856 1.00 50.38 278 ILE A N 1
ATOM 2270 C CA . ILE A 1 278 ? 10.002 24.806 62.990 1.00 50.38 278 ILE A CA 1
ATOM 2271 C C . ILE A 1 278 ? 10.567 23.870 64.087 1.00 50.38 278 ILE A C 1
ATOM 2273 O O . ILE A 1 278 ? 9.836 23.162 64.773 1.00 50.38 278 ILE A O 1
ATOM 2277 N N . CYS A 1 279 ? 11.889 23.856 64.275 1.00 41.78 279 CYS A N 1
ATOM 2278 C CA . CYS A 1 279 ? 12.554 23.267 65.442 1.00 41.78 279 CYS A CA 1
ATOM 2279 C C . CYS A 1 279 ? 13.547 24.270 66.026 1.00 41.78 279 CYS A C 1
ATOM 2281 O O . CYS A 1 279 ? 14.340 24.825 65.233 1.00 41.78 279 CYS A O 1
#

Organism: Plasmodium yoelii yoelii (NCBI:txid73239)

Secondary structure (DSSP, 8-state):
-EEEETTTTEEEE--TTS-SHHHHHHHHHHHTSEEEE-EESSSS-EEEEEEETT-SEEEEEE-TT-SSEEEES-TTS-S---GGGPEEEE-TT--EEEEEEE---EEEEEPTTS-EEEEE-SSEEEE--TTS-SSEEEE-HHHHTTEEEEEETTTTEEEEEETT-EEPPTTS-------S-----HHHHHHHHHHHHHHHHTTSS-HHHHHHHHHHTTB--TT--SHHHHHHHHHHHHHH-GGGSPBP-HHHHHHHHHHHHHHHHHHHHHHHHHHTT--